Protein 8ADD (pdb70)

Nearest PDB structures (foldseek):
  8add-assembly1_A  TM=1.005E+00  e=2.645E-46  Danio rerio
  2j7q-assembly2_C  TM=8.359E-01  e=1.562E-13  Murid betaherpesvirus 1
  2j7q-assembly1_A  TM=8.278E-01  e=1.135E-13  Murid betaherpesvirus 1
  1sbr-assembly1_B  TM=2.196E-01  e=4.155E-01  Bacillus subtilis
  1s99-assembly1_A  TM=2.406E-01  e=7.881E-01  Bacillus subtilis

Secondary structure (DSSP, 8-state):
-B----SS-TT-TTS-TTTTT---TTT--HHHHHH-SS--HHHHHHHHHHHHHHHHHHHHHHHHTT---SSS--GGGS-SEEE-SS-EEEEEEPPPEEEESS---TT-SSEEHHHHGGGGGTT-SEEEEEETTEEEEEEE-TTS-EEEE--SSB-TTS-B--STT-B---EESSS---HHHHIIIIIIS---TT-EEEEEEEEEEE--

Foldseek 3Di:
DAKAFAQAFQQDPVQPPLQRPQFLLLQCVQVLCQVPVPDHNVLSVQSSVQSSVQLVVLQVVCVVVVNDDDRHDDPVSHDQKGDHDHWIWGKDWDDKAKAFQADDPPVRPHYHDLVVCVCQQPVAAWKWKDWPNAIKIWGQHPVRKIDIKHRHFADRLGADDPDRSGTIMDIGRDPVVSVSVCCRVCVRVVDDRGTMMMMIGMDIDIPD

Structure (mmCIF, N/CA/C/O backbone):
data_8ADD
#
_entry.id   8ADD
#
_cell.length_a   119.010
_cell.length_b   120.670
_cell.length_c   34.170
_cell.angle_alpha   90.000
_cell.angle_beta   90.000
_cell.angle_gamma   90.000
#
_symmetry.space_group_name_H-M   'C 2 2 21'
#
loop_
_entity.id
_entity.type
_entity.pdbx_description
1 polymer 'ATP-dependent DNA helicase'
2 water water
#
loop_
_atom_site.group_PDB
_atom_site.id
_atom_site.type_symbol
_atom_site.label_atom_id
_atom_site.label_alt_id
_atom_site.label_comp_id
_atom_site.label_asym_id
_atom_site.label_entity_id
_atom_site.label_seq_id
_atom_site.pdbx_PDB_ins_code
_atom_site.Cartn_x
_atom_site.Cartn_y
_atom_site.Cartn_z
_atom_site.occupancy
_atom_site.B_iso_or_equiv
_atom_site.auth_seq_id
_atom_site.auth_comp_id
_atom_site.auth_asym_id
_atom_site.auth_atom_id
_atom_site.pdbx_PDB_model_num
ATOM 1 N N . PRO A 1 2 ? 54.55946 21.88614 36.50468 1.000 51.98235 0 PRO A N 1
ATOM 2 C CA . PRO A 1 2 ? 53.21946 22.04091 37.07932 1.000 44.59446 0 PRO A CA 1
ATOM 3 C C . PRO A 1 2 ? 52.81592 20.94358 38.05018 1.000 38.09402 0 PRO A C 1
ATOM 4 O O . PRO A 1 2 ? 53.48227 19.91547 38.14831 1.000 37.31516 0 PRO A O 1
ATOM 15 N N . LEU A 1 3 ? 51.70623 21.17034 38.74639 1.000 36.16516 300 LEU A N 1
ATOM 16 C CA . LEU A 1 3 ? 51.09298 20.14508 39.57788 1.000 34.44910 300 LEU A CA 1
ATOM 17 C C . LEU A 1 3 ? 50.22852 19.25104 38.69968 1.000 25.10786 300 LEU A C 1
ATOM 18 O O . LEU A 1 3 ? 49.58597 19.72088 37.75560 1.000 24.77535 300 LEU A O 1
ATOM 34 N N . SER A 1 4 ? 50.20583 17.96225 39.01682 1.000 20.06093 301 SER A N 1
ATOM 35 C CA . SER A 1 4 ? 49.55999 16.97378 38.16984 1.000 20.46068 301 SER A CA 1
ATOM 36 C C . SER A 1 4 ? 48.55240 16.16346 38.96572 1.000 22.53030 301 SER A C 1
ATOM 37 O O . SER A 1 4 ? 48.80531 15.80045 40.11719 1.000 26.68087 301 SER A O 1
ATOM 45 N N . VAL A 1 5 ? 47.40321 15.90133 38.34838 1.000 18.37474 302 VAL A N 1
ATOM 46 C CA . VAL A 1 5 ? 46.46437 14.88624 38.80798 1.000 20.26030 302 VAL A CA 1
ATOM 47 C C . VAL A 1 5 ? 46.28295 13.90967 37.65522 1.000 21.52877 302 VAL A C 1
ATOM 48 O O . VAL A 1 5 ? 45.92120 14.31623 36.54315 1.000 21.61045 302 VAL A O 1
ATOM 61 N N . ALA A 1 6 ? 46.54450 12.63301 37.91042 1.000 21.67954 303 ALA A N 1
ATOM 62 C CA . ALA A 1 6 ? 46.49324 11.60485 36.88155 1.000 17.83435 303 ALA A CA 1
ATOM 63 C C . ALA A 1 6 ? 45.27949 10.71597 37.10427 1.000 21.86696 303 ALA A C 1
ATOM 64 O O . ALA A 1 6 ? 45.00597 10.30463 38.23668 1.000 20.49727 303 ALA A O 1
ATOM 71 N N . ALA A 1 7 ? 44.55022 10.43324 36.02549 1.000 18.50986 304 ALA A N 1
ATOM 72 C CA . ALA A 1 7 ? 43.54459 9.37913 36.02782 1.000 21.64781 304 ALA A CA 1
ATOM 73 C C . ALA A 1 7 ? 44.22425 8.03303 36.24403 1.000 22.43458 304 ALA A C 1
ATOM 74 O O . ALA A 1 7 ? 45.45566 7.96066 36.29930 1.000 21.65758 304 ALA A O 1
ATOM 81 N N . SER A 1 8 ? 43.44763 6.95991 36.36673 1.000 20.69244 305 SER A N 1
ATOM 82 C CA . SER A 1 8 ? 44.04631 5.63407 36.43278 1.000 22.87339 305 SER A CA 1
ATOM 83 C C . SER A 1 8 ? 44.29568 5.04047 35.05020 1.000 19.76389 305 SER A C 1
ATOM 84 O O . SER A 1 8 ? 44.93846 3.98987 34.94801 1.000 22.88831 305 SER A O 1
ATOM 92 N N . HIS A 1 9 ? 43.78327 5.67188 33.99688 1.000 19.03191 306 HIS A N 1
ATOM 93 C CA . HIS A 1 9 ? 43.84277 5.13115 32.64532 1.000 17.57516 306 HIS A CA 1
ATOM 94 C C . HIS A 1 9 ? 43.65774 6.28559 31.66989 1.000 19.23696 306 HIS A C 1
ATOM 95 O O . HIS A 1 9 ? 43.53171 7.44517 32.06943 1.000 19.82265 306 HIS A O 1
ATOM 109 N N . CYS A 1 10 ? 43.65649 5.96574 30.38083 1.000 15.91424 307 CYS A N 1
ATOM 110 C CA . CYS A 1 10 ? 43.46167 6.96226 29.33373 1.000 17.19064 307 CYS A CA 1
ATOM 111 C C . CYS A 1 10 ? 42.39377 6.45062 28.37191 1.000 20.85265 307 CYS A C 1
ATOM 112 O O . CYS A 1 10 ? 41.88235 5.33572 28.51599 1.000 17.96195 307 CYS A O 1
ATOM 120 N N . GLN A 1 11 ? 42.05053 7.27084 27.37691 1.000 15.66490 308 GLN A N 1
ATOM 121 C CA . GLN A 1 11 ? 40.89697 6.95688 26.54078 1.000 17.87297 308 GLN A CA 1
ATOM 122 C C . GLN A 1 11 ? 41.12728 5.77303 25.60766 1.000 16.10739 308 GLN A C 1
ATOM 123 O O . GLN A 1 11 ? 40.15961 5.24474 25.05568 1.000 17.38760 308 GLN A O 1
ATOM 137 N N . SER A 1 12 ? 42.36550 5.34926 25.40116 1.000 16.56395 309 SER A N 1
ATOM 138 C CA . SER A 1 12 ? 42.63383 4.16658 24.59435 1.000 24.28380 309 SER A CA 1
ATOM 139 C C . SER A 1 12 ? 42.59453 2.87484 25.41181 1.000 24.61945 309 SER A C 1
ATOM 140 O O . SER A 1 12 ? 42.92596 1.81322 24.88167 1.000 20.98528 309 SER A O 1
ATOM 148 N N . ASP A 1 13 ? 42.15280 2.93298 26.66786 1.000 18.94693 310 ASP A N 1
ATOM 149 C CA . ASP A 1 13 ? 42.07649 1.73695 27.49975 1.000 18.78357 310 ASP A CA 1
ATOM 150 C C . ASP A 1 13 ? 41.15625 0.69148 26.87821 1.000 16.40385 310 ASP A C 1
ATOM 151 O O . ASP A 1 13 ? 40.13480 1.01276 26.26479 1.000 18.10015 310 ASP A O 1
ATOM 160 N N . VAL A 1 14 ? 41.50194 -0.58298 27.08061 1.000 18.54613 311 VAL A N 1
ATOM 161 C CA . VAL A 1 14 ? 40.70663 -1.66326 26.50402 1.000 20.33857 311 VAL A CA 1
ATOM 162 C C . VAL A 1 14 ? 39.34092 -1.81273 27.15523 1.000 22.78474 311 VAL A C 1
ATOM 163 O O . VAL A 1 14 ? 38.49470 -2.55022 26.63476 1.000 22.33901 311 VAL A O 1
ATOM 176 N N . ARG A 1 15 ? 39.08991 -1.13702 28.27589 1.000 19.92766 312 ARG A N 1
ATOM 177 C CA . ARG A 1 15 ? 37.74087 -1.16753 28.82222 1.000 18.86988 312 ARG A CA 1
ATOM 178 C C . ARG A 1 15 ? 36.73785 -0.48600 27.89618 1.000 20.93157 312 ARG A C 1
ATOM 179 O O . ARG A 1 15 ? 35.53658 -0.74593 28.00978 1.000 24.39932 312 ARG A O 1
ATOM 200 N N . TYR A 1 16 ? 37.19663 0.36867 26.97988 1.000 21.66393 313 TYR A N 1
ATOM 201 C CA . TYR A 1 16 ? 36.31333 1.02222 26.01787 1.000 17.68638 313 TYR A CA 1
ATOM 202 C C . TYR A 1 16 ? 36.21748 0.15967 24.76490 1.000 19.86420 313 TYR A C 1
ATOM 203 O O . TYR A 1 16 ? 37.23169 -0.33486 24.26228 1.000 21.26256 313 TYR A O 1
ATOM 221 N N . ASP A 1 17 ? 34.98988 -0.05337 24.29503 1.000 21.48683 314 ASP A N 1
ATOM 222 C CA . ASP A 1 17 ? 34.76050 -0.85121 23.09862 1.000 23.06849 314 ASP A CA 1
ATOM 223 C C . ASP A 1 17 ? 35.51938 -0.26005 21.91480 1.000 27.19198 314 ASP A C 1
ATOM 224 O O . ASP A 1 17 ? 35.67605 0.95922 21.79552 1.000 20.41047 314 ASP A O 1
ATOM 233 N N . SER A 1 18 ? 36.00089 -1.14000 21.03047 1.000 23.19742 315 SER A N 1
ATOM 234 C CA . SER A 1 18 ? 36.73344 -0.67932 19.85244 1.000 20.22574 315 SER A CA 1
ATOM 235 C C . SER A 1 18 ? 35.92365 0.30465 19.01566 1.000 20.82072 315 SER A C 1
ATOM 236 O O . SER A 1 18 ? 36.50297 1.09233 18.25849 1.000 20.66457 315 SER A O 1
ATOM 244 N N . ASN A 1 19 ? 34.59983 0.27820 19.14528 1.000 19.43000 316 ASN A N 1
ATOM 245 C CA . ASN A 1 19 ? 33.74975 1.25590 18.47915 1.000 19.13886 316 ASN A CA 1
ATOM 246 C C . ASN A 1 19 ? 34.16243 2.69102 18.78941 1.000 23.14970 316 ASN A C 1
ATOM 247 O O . ASN A 1 19 ? 34.07884 3.56951 17.92161 1.000 22.87029 316 ASN A O 1
ATOM 258 N N . SER A 1 20 ? 34.59544 2.95389 20.02381 1.000 23.26797 317 SER A N 1
ATOM 259 C CA . SER A 1 20 ? 34.94207 4.30119 20.45007 1.000 18.58558 317 SER A CA 1
ATOM 260 C C . SER A 1 20 ? 36.36532 4.44018 20.97108 1.000 17.26848 317 SER A C 1
ATOM 261 O O . SER A 1 20 ? 36.83815 5.57159 21.11782 1.000 20.62085 317 SER A O 1
ATOM 269 N N . ARG A 1 21 ? 37.05993 3.33854 21.23726 1.000 19.07200 318 ARG A N 1
ATOM 270 C CA . ARG A 1 21 ? 38.38410 3.37870 21.84696 1.000 20.94583 318 ARG A CA 1
ATOM 271 C C . ARG A 1 21 ? 39.33264 4.30981 21.10315 1.000 20.19648 318 ARG A C 1
ATOM 272 O O . ARG A 1 21 ? 39.59694 4.12955 19.91091 1.000 19.76679 318 ARG A O 1
ATOM 293 N N . ASN A 1 22 ? 39.85221 5.29504 21.83449 1.000 20.29584 319 ASN A N 1
ATOM 294 C CA . ASN A 1 22 ? 40.82449 6.27731 21.36238 1.000 18.16280 319 ASN A CA 1
ATOM 295 C C . ASN A 1 22 ? 40.27275 7.23249 20.31435 1.000 20.70329 319 ASN A C 1
ATOM 296 O O . ASN A 1 22 ? 41.04670 7.84118 19.56528 1.000 22.38816 319 ASN A O 1
ATOM 307 N N . ARG A 1 23 ? 38.95958 7.39985 20.24298 1.000 19.74894 320 ARG A N 1
ATOM 308 C CA . ARG A 1 23 ? 38.37237 8.38404 19.35137 1.000 19.27531 320 ARG A CA 1
ATOM 309 C C . ARG A 1 23 ? 37.61174 9.45598 20.11195 1.000 21.58011 320 ARG A C 1
ATOM 310 O O . ARG A 1 23 ? 37.00914 10.33555 19.48249 1.000 19.14093 320 ARG A O 1
ATOM 331 N N . GLN A 1 24 ? 37.62383 9.41317 21.44122 1.000 16.43857 321 GLN A N 1
ATOM 332 C CA . GLN A 1 24 ? 36.68610 10.20191 22.21576 1.000 14.58989 321 GLN A CA 1
ATOM 333 C C . GLN A 1 24 ? 37.18588 11.56259 22.68517 1.000 22.53050 321 GLN A C 1
ATOM 334 O O . GLN A 1 24 ? 36.50664 12.21039 23.47958 1.000 19.87006 321 GLN A O 1
ATOM 361 N N . THR A 1 26 ? 37.57481 14.72760 21.85378 1.000 19.25425 323 THR A N 1
ATOM 362 C CA . THR A 1 26 ? 36.81444 15.97657 21.84183 1.000 18.29624 323 THR A CA 1
ATOM 363 C C . THR A 1 26 ? 35.65079 15.89119 22.84261 1.000 21.76738 323 THR A C 1
ATOM 364 O O . THR A 1 26 ? 35.31672 16.87909 23.49660 1.000 21.19522 323 THR A O 1
ATOM 375 N N . CYS A 1 27 ? 35.04460 14.70616 22.96987 1.000 19.96128 324 CYS A N 1
ATOM 376 C CA . CYS A 1 27 ? 33.99236 14.52889 23.96609 1.000 16.41897 324 CYS A CA 1
ATOM 377 C C .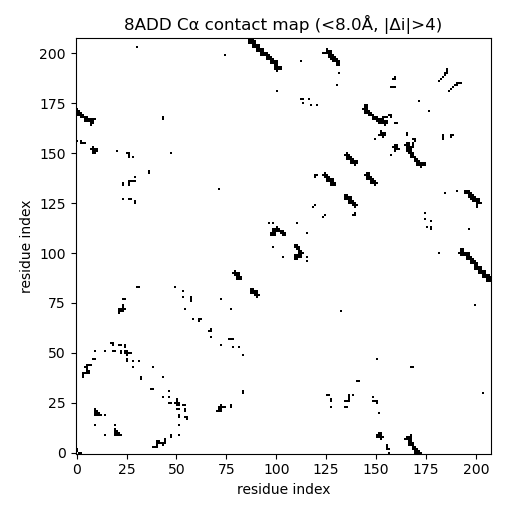 CYS A 1 27 ? 34.56011 14.52690 25.37995 1.000 17.65314 324 CYS A C 1
ATOM 378 O O . CYS A 1 27 ? 33.95141 15.08593 26.30073 1.000 18.98383 324 CYS A O 1
ATOM 386 N N . ASN A 1 28 ? 35.71451 13.88657 25.57638 1.000 18.49103 325 ASN A N 1
ATOM 387 C CA . ASN A 1 28 ? 36.33505 13.87843 26.89680 1.000 14.73839 325 ASN A CA 1
ATOM 388 C C . ASN A 1 28 ? 36.72534 15.28783 27.32678 1.000 20.70065 325 ASN A C 1
ATOM 389 O O . ASN A 1 28 ? 36.58840 15.64830 28.50183 1.000 19.65540 325 ASN A O 1
ATOM 400 N N . ALA A 1 29 ? 37.24264 16.09177 26.39575 1.000 18.07183 326 ALA A N 1
ATOM 401 C CA . ALA A 1 29 ? 37.61635 17.45800 26.74394 1.000 17.12613 326 ALA A CA 1
ATOM 402 C C . ALA A 1 29 ? 36.39286 18.27105 27.13890 1.000 23.70161 326 ALA A C 1
ATOM 403 O O . ALA A 1 29 ? 36.42972 19.03459 28.11099 1.000 18.29486 326 ALA A O 1
ATOM 410 N N . LEU A 1 30 ? 35.29798 18.11639 26.39651 1.000 20.29949 327 LEU A N 1
ATOM 411 C CA . LEU A 1 30 ? 34.07207 18.83047 26.72900 1.000 19.98197 327 LEU A CA 1
ATOM 412 C C . LEU A 1 30 ? 33.53775 18.39638 28.08689 1.000 23.06399 327 LEU A C 1
ATOM 413 O O . LEU A 1 30 ? 33.13318 19.23178 28.90554 1.000 18.81939 327 LEU A O 1
ATOM 446 N N . PHE A 1 32 ? 35.21220 17.13250 30.52221 1.000 20.23480 329 PHE A N 1
ATOM 447 C CA . PHE A 1 32 ? 36.11327 17.63775 31.55105 1.000 16.44293 329 PHE A CA 1
ATOM 448 C C . PHE A 1 32 ? 35.75335 19.06554 31.94532 1.000 19.20258 329 PHE A C 1
ATOM 449 O O . PHE A 1 32 ? 35.72974 19.41327 33.13392 1.000 16.95094 329 PHE A O 1
ATOM 466 N N . LEU A 1 33 ? 35.52052 19.92478 30.95166 1.000 16.13318 330 LEU A N 1
ATOM 467 C CA . LEU A 1 33 ? 35.26383 21.32807 31.25219 1.000 16.93195 330 LEU A CA 1
ATOM 468 C C . LEU A 1 33 ? 33.98141 21.49734 32.05876 1.000 18.36640 330 LEU A C 1
ATOM 469 O O . LEU A 1 33 ? 33.89697 22.38509 32.91394 1.000 18.23937 330 LEU A O 1
ATOM 485 N N . ALA A 1 34 ? 32.98255 20.64697 31.82302 1.000 18.36789 331 ALA A N 1
ATOM 486 C CA . ALA A 1 34 ? 31.75044 20.73791 32.59895 1.000 17.70235 331 ALA A CA 1
ATOM 487 C C . ALA A 1 34 ? 31.96108 20.26055 34.03284 1.000 19.15699 331 ALA A C 1
ATOM 488 O O . ALA A 1 34 ? 31.48076 20.89452 34.98190 1.000 21.49125 331 ALA A O 1
ATOM 495 N N . VAL A 1 35 ? 32.67283 19.14452 34.20955 1.000 18.70239 332 VAL A N 1
ATOM 496 C CA . VAL A 1 35 ? 32.90787 18.60310 35.54629 1.000 18.50774 332 VAL A CA 1
ATOM 497 C C . VAL A 1 35 ? 33.82159 19.52646 36.34526 1.000 19.57584 332 VAL A C 1
ATOM 498 O O . VAL A 1 35 ? 33.59778 19.76875 37.53870 1.000 22.69033 332 VAL A O 1
ATOM 511 N N . HIS A 1 36 ? 34.86083 20.05927 35.69628 1.000 17.87876 333 HIS A N 1
ATOM 512 C CA . HIS A 1 36 ? 35.78571 20.97989 36.34658 1.000 18.93353 333 HIS A CA 1
ATOM 513 C C . HIS A 1 36 ? 35.09906 22.28647 36.72100 1.000 24.23521 333 HIS A C 1
ATOM 514 O O . HIS A 1 36 ? 35.46711 22.92133 37.71855 1.000 23.57024 333 HIS A O 1
ATOM 528 N N . ASN A 1 37 ? 34.10146 22.70056 35.93918 1.000 22.21766 334 ASN A N 1
ATOM 529 C CA . ASN A 1 37 ? 33.35233 23.90142 36.28104 1.000 21.23183 334 ASN A CA 1
ATOM 530 C C . ASN A 1 37 ? 32.52184 23.69636 37.53881 1.000 19.12726 334 ASN A C 1
ATOM 531 O O . ASN A 1 37 ? 32.34251 24.63833 38.31668 1.000 27.75042 334 ASN A O 1
ATOM 542 N N . GLU A 1 38 ? 32.02628 22.47569 37.76293 1.000 21.77198 335 GLU A N 1
ATOM 543 C CA . GLU A 1 38 ? 31.29400 22.18042 38.98999 1.000 27.16138 335 GLU A CA 1
ATOM 544 C C . GLU A 1 38 ? 32.21632 22.20232 40.20388 1.000 27.18424 335 GLU A C 1
ATOM 545 O O . GLU A 1 38 ? 31.81433 22.63775 41.29022 1.000 29.28340 335 GLU A O 1
ATOM 557 N N . SER A 1 39 ? 33.45113 21.73040 40.03684 1.000 26.24326 336 SER A N 1
ATOM 558 C CA . SER A 1 39 ? 34.40210 21.58503 41.13800 1.000 26.34964 336 SER A CA 1
ATOM 559 C C . SER A 1 39 ? 35.80410 21.62113 40.55294 1.000 22.38303 336 SER A C 1
ATOM 560 O O . SER A 1 39 ? 36.15922 20.73519 39.76975 1.000 26.78012 336 SER A O 1
ATOM 568 N N . ASN A 1 40 ? 36.60459 22.62383 40.93059 1.000 24.29157 337 ASN A N 1
ATOM 569 C CA . ASN A 1 40 ? 37.94752 22.73514 40.36302 1.000 29.71773 337 ASN A CA 1
ATOM 570 C C . ASN A 1 40 ? 38.86500 21.62295 40.86578 1.000 35.39933 337 ASN A C 1
ATOM 571 O O . ASN A 1 40 ? 39.72842 21.13378 40.12372 1.000 36.94739 337 ASN A O 1
ATOM 582 N N . GLN A 1 41 ? 38.71948 21.24820 42.14065 1.000 25.18369 338 GLN A N 1
ATOM 583 C CA . GLN A 1 41 ? 39.64364 20.34523 42.82920 1.000 41.82430 338 GLN A CA 1
ATOM 584 C C . GLN A 1 41 ? 39.29207 18.89120 42.51598 1.000 30.86268 338 GLN A C 1
ATOM 585 O O . GLN A 1 41 ? 38.86581 18.11134 43.36963 1.000 36.68100 338 GLN A O 1
ATOM 599 N N . LEU A 1 42 ? 39.48786 18.52622 41.25634 1.000 31.24202 339 LEU A N 1
ATOM 600 C CA . LEU A 1 42 ? 39.17626 17.16914 40.83134 1.000 23.35456 339 LEU A CA 1
ATOM 601 C C . LEU A 1 42 ? 40.20323 16.19062 41.38977 1.000 32.04101 339 LEU A C 1
ATOM 602 O O . LEU A 1 42 ? 41.39008 16.50815 41.50958 1.000 27.68952 339 LEU A O 1
ATOM 618 N N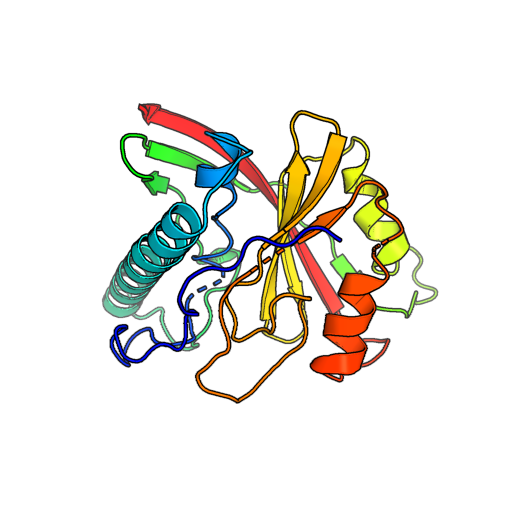 . GLN A 1 43 ? 39.73192 15.00485 41.76363 1.000 26.11923 340 GLN A N 1
ATOM 619 C CA . GLN A 1 43 ? 40.59166 13.91122 42.18760 1.000 21.47816 340 GLN A CA 1
ATOM 620 C C . GLN A 1 43 ? 40.78679 12.94094 41.02898 1.000 22.39704 340 GLN A C 1
ATOM 621 O O . GLN A 1 43 ? 40.08668 12.99513 40.01541 1.000 23.29467 340 GLN A O 1
ATOM 635 N N . SER A 1 44 ? 41.74778 12.03062 41.19489 1.000 17.48251 341 SER A N 1
ATOM 636 C CA . SER A 1 44 ? 42.01302 11.05749 40.14180 1.000 20.38880 341 SER A CA 1
ATOM 637 C C . SER A 1 44 ? 40.73267 10.34475 39.71830 1.000 17.98704 341 SER A C 1
ATOM 638 O O . SER A 1 44 ? 40.48795 10.14813 38.52290 1.000 22.48042 341 SER A O 1
ATOM 646 N N . ALA A 1 45 ? 39.88840 9.97444 40.68394 1.000 18.74720 342 ALA A N 1
ATOM 647 C CA . ALA A 1 45 ? 38.67311 9.23902 40.35184 1.000 20.45219 342 ALA A CA 1
ATOM 648 C C . ALA A 1 45 ? 37.68285 10.10181 39.57804 1.000 19.58269 342 ALA A C 1
ATOM 649 O O . ALA A 1 45 ? 36.87430 9.57075 38.80844 1.000 19.66308 342 ALA A O 1
ATOM 656 N N . ASP A 1 46 ? 37.72036 11.42367 39.77133 1.000 18.04173 343 ASP A N 1
ATOM 657 C CA . ASP A 1 46 ? 36.88358 12.30640 38.96596 1.000 21.84224 343 ASP A CA 1
ATOM 658 C C . ASP A 1 46 ? 37.30817 12.28008 37.50177 1.000 18.09000 343 ASP A C 1
ATOM 659 O O . ASP A 1 46 ? 36.45928 12.32093 36.60294 1.000 16.65215 343 ASP A O 1
ATOM 668 N N . LEU A 1 47 ? 38.61763 12.23651 37.23906 1.000 18.08925 344 LEU A N 1
ATOM 669 C CA . LEU A 1 47 ? 39.07837 12.15942 35.85721 1.000 20.65983 344 LEU A CA 1
ATOM 670 C C . LEU A 1 47 ? 38.72281 10.81842 35.23211 1.000 21.38618 344 LEU A C 1
ATOM 671 O O . LEU A 1 47 ? 38.41868 10.74715 34.03589 1.000 18.14633 344 LEU A O 1
ATOM 687 N N . ASP A 1 48 ? 38.77257 9.74112 36.01777 1.000 18.61400 345 ASP A N 1
ATOM 688 C CA . ASP A 1 48 ? 38.27705 8.45879 35.53022 1.000 20.82620 345 ASP A CA 1
ATOM 689 C C . ASP A 1 48 ? 36.81988 8.57288 35.11338 1.000 21.97898 345 ASP A C 1
ATOM 690 O O . ASP A 1 48 ? 36.40545 8.01765 34.08658 1.000 20.35031 345 ASP A O 1
ATOM 699 N N . CYS A 1 49 ? 36.02461 9.28332 35.91408 1.000 17.22103 346 CYS A N 1
ATOM 700 C CA . CYS A 1 49 ? 34.60977 9.43661 35.60799 1.000 17.55569 346 CYS A CA 1
ATOM 701 C C . CYS A 1 49 ? 34.41850 10.25227 34.33610 1.000 22.11403 346 CYS A C 1
ATOM 702 O O . CYS A 1 49 ? 33.51412 9.96971 33.53938 1.000 22.44545 346 CYS A O 1
ATOM 710 N N . VAL A 1 50 ? 35.27993 11.25070 34.12078 1.000 19.07433 347 VAL A N 1
ATOM 711 C CA . VAL A 1 50 ? 35.22970 12.04624 32.89714 1.000 17.22233 347 VAL A CA 1
ATOM 712 C C . VAL A 1 50 ? 35.41987 11.15730 31.67465 1.000 20.00259 347 VAL A C 1
ATOM 713 O O . VAL A 1 50 ? 34.70276 11.28284 30.67358 1.000 17.80210 347 VAL A O 1
ATOM 726 N N . LEU A 1 51 ? 36.41160 10.26209 31.73195 1.000 16.13661 348 LEU A N 1
ATOM 727 C CA . LEU A 1 51 ? 36.70202 9.38783 30.60160 1.000 17.72073 348 LEU A CA 1
ATOM 728 C C . LEU A 1 51 ? 35.54156 8.44266 30.33020 1.000 15.76140 348 LEU A C 1
ATOM 729 O O . LEU A 1 51 ? 35.24547 8.12587 29.17247 1.000 18.27195 348 LEU A O 1
ATOM 745 N N . GLN A 1 52 ? 34.88867 7.96302 31.39074 1.000 18.40619 349 GLN A N 1
ATOM 746 C CA . GLN A 1 52 ? 33.76838 7.04686 31.22592 1.000 20.95185 349 GLN A CA 1
ATOM 747 C C . GLN A 1 52 ? 32.57681 7.75265 30.59205 1.000 19.92729 349 GLN A C 1
ATOM 748 O O . GLN A 1 52 ? 31.96268 7.23510 29.65182 1.000 18.04573 349 GLN A O 1
ATOM 762 N N . LYS A 1 53 ? 32.22531 8.93326 31.10704 1.000 19.69004 350 LYS A N 1
ATOM 763 C CA . LYS A 1 53 ? 31.08491 9.66433 30.56848 1.000 23.42933 350 LYS A CA 1
ATOM 764 C C . LYS A 1 53 ? 31.37984 10.21014 29.17803 1.000 17.74850 350 LYS A C 1
ATOM 765 O O . LYS A 1 53 ? 30.48407 10.26997 28.32894 1.000 21.65558 350 LYS A O 1
ATOM 784 N N . GLY A 1 54 ? 32.62101 10.62936 28.92886 1.000 20.81468 351 GLY A N 1
ATOM 785 C CA . GLY A 1 54 ? 32.96419 11.12358 27.60726 1.000 20.02364 351 GLY A CA 1
ATOM 786 C C . GLY A 1 54 ? 32.89843 10.03906 26.55118 1.000 21.16909 351 GLY A C 1
ATOM 787 O O . GLY A 1 54 ? 32.46748 10.28329 25.41778 1.000 17.27211 351 GLY A O 1
ATOM 791 N N . ASP A 1 55 ? 33.33746 8.82987 26.90099 1.000 17.58957 352 ASP A N 1
ATOM 792 C CA . ASP A 1 55 ? 33.21787 7.71291 25.97486 1.000 15.68261 352 ASP A CA 1
ATOM 793 C C . ASP A 1 55 ? 31.75667 7.41063 25.66592 1.000 19.89367 352 ASP A C 1
ATOM 794 O O . ASP A 1 55 ? 31.40488 7.09830 24.52258 1.000 19.42760 352 ASP A O 1
ATOM 803 N N . ALA A 1 56 ? 30.89061 7.50041 26.67648 1.000 22.15359 353 ALA A N 1
ATOM 804 C CA . ALA A 1 56 ? 29.46647 7.26981 26.46038 1.000 22.36599 353 ALA A CA 1
ATOM 805 C C . ALA A 1 56 ? 28.86923 8.32911 25.54438 1.000 23.94814 353 ALA A C 1
ATOM 806 O O . ALA A 1 56 ? 28.02302 8.02257 24.69791 1.000 22.52014 353 ALA A O 1
ATOM 813 N N . VAL A 1 57 ? 29.28228 9.58580 25.71552 1.000 19.98837 354 VAL A N 1
ATOM 814 C CA . VAL A 1 57 ? 28.81128 10.65714 24.84181 1.000 20.69444 354 VAL A CA 1
ATOM 815 C C . VAL A 1 57 ? 29.24884 10.39701 23.41036 1.000 22.01056 354 VAL A C 1
ATOM 816 O O . VAL A 1 57 ? 28.45767 10.51789 22.46672 1.000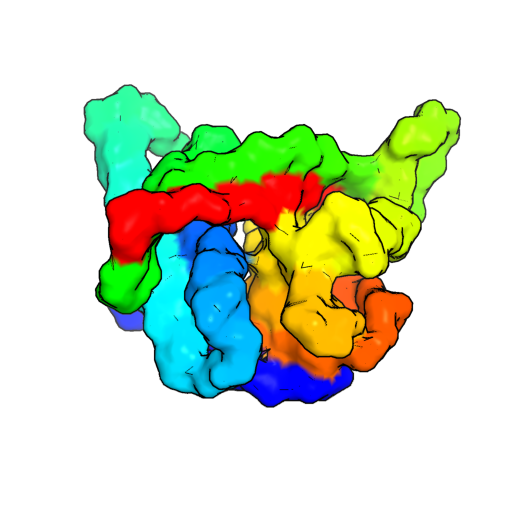 22.28243 354 VAL A O 1
ATOM 829 N N . TYR A 1 58 ? 30.52225 10.03967 23.22737 1.000 19.77178 355 TYR A N 1
ATOM 830 C CA . TYR A 1 58 ? 31.01866 9.75981 21.88510 1.000 17.82477 355 TYR A CA 1
ATOM 831 C C . TYR A 1 58 ? 30.18082 8.67138 21.21815 1.000 22.28367 355 TYR A C 1
ATOM 832 O O . TYR A 1 58 ? 29.75949 8.81265 20.06427 1.000 19.68814 355 TYR A O 1
ATOM 850 N N . SER A 1 59 ? 29.92090 7.57705 21.94051 1.000 21.63385 356 SER A N 1
ATOM 851 C CA . SER A 1 59 ? 29.17474 6.45958 21.36929 1.000 21.17464 356 SER A CA 1
ATOM 852 C C . SER A 1 59 ? 27.76826 6.88237 20.96932 1.000 21.09019 356 SER A C 1
ATOM 853 O O . SER A 1 59 ? 27.24924 6.44606 19.93404 1.000 23.16151 356 SER A O 1
ATOM 861 N N . SER A 1 60 ? 27.13875 7.72913 21.78529 1.000 20.56823 357 SER A N 1
ATOM 862 C CA . SER A 1 60 ? 25.79987 8.22187 21.48898 1.000 24.83612 357 SER A CA 1
ATOM 863 C C . SER A 1 60 ? 25.79116 9.11557 20.25827 1.000 22.72512 357 SER A C 1
ATOM 864 O O . SER A 1 60 ? 24.91010 8.99644 19.39824 1.000 25.21344 357 SER A O 1
ATOM 872 N N . VAL A 1 61 ? 26.74377 10.04357 20.17269 1.000 22.47177 358 VAL A N 1
ATOM 873 C CA . VAL A 1 61 ? 26.82268 10.90403 18.99738 1.000 19.97808 358 VAL A CA 1
ATOM 874 C C . VAL A 1 61 ? 27.11722 10.07279 17.75715 1.000 22.82766 358 VAL A C 1
ATOM 875 O O . VAL A 1 61 ? 26.47977 10.24226 16.71104 1.000 25.80429 358 VAL A O 1
ATOM 888 N N . LYS A 1 62 ? 28.09031 9.16151 17.85133 1.000 20.80773 359 LYS A N 1
ATOM 889 C CA . LYS A 1 62 ? 28.40975 8.32894 16.69631 1.000 18.05171 359 LYS A CA 1
ATOM 890 C C . LYS A 1 62 ? 27.18304 7.56028 16.21647 1.000 26.91820 359 LYS A C 1
ATOM 891 O O . LYS A 1 62 ? 26.93406 7.46422 15.00901 1.000 26.61806 359 LYS A O 1
ATOM 910 N N . ARG A 1 63 ? 26.41304 6.99175 17.14860 1.000 23.19666 360 ARG A N 1
ATOM 911 C CA . ARG A 1 63 ? 25.20099 6.26803 16.77663 1.000 29.94072 360 ARG A CA 1
ATOM 912 C C . ARG A 1 63 ? 24.20859 7.19029 16.08187 1.000 30.36217 360 ARG A C 1
ATOM 913 O O . ARG A 1 63 ? 23.59897 6.81331 15.07447 1.000 33.69469 360 ARG A O 1
ATOM 934 N N . SER A 1 64 ? 24.01571 8.39327 16.62257 1.000 30.77548 361 SER A N 1
ATOM 935 C CA . SER A 1 64 ? 23.09016 9.34341 16.01851 1.000 31.38803 361 SER A CA 1
ATOM 936 C C . SER A 1 64 ? 23.47721 9.64330 14.57556 1.000 41.34287 361 SER A C 1
ATOM 937 O O . SER A 1 64 ? 22.63571 9.58434 13.67079 1.000 37.61455 361 SER A O 1
ATOM 945 N N . LEU A 1 65 ? 24.75490 9.95622 14.33581 1.000 33.05045 362 LEU A N 1
ATOM 946 C CA . LEU A 1 65 ? 25.17567 10.30372 12.98227 1.000 32.97032 362 LEU A CA 1
ATOM 947 C C . LEU A 1 65 ? 25.15444 9.09996 12.05150 1.000 41.08602 362 LEU A C 1
ATOM 948 O O . LEU A 1 65 ? 24.94117 9.25405 10.84364 1.000 46.92978 362 LEU A O 1
ATOM 964 N N . GLN A 1 66 ? 25.38573 7.90023 12.58318 1.000 33.60646 363 GLN A N 1
ATOM 965 C CA . GLN A 1 66 ? 25.33441 6.71298 11.74027 1.000 42.49270 363 GLN A CA 1
ATOM 966 C C . GLN A 1 66 ? 23.90494 6.40071 11.31989 1.000 52.16818 363 GLN A C 1
ATOM 967 O O . GLN A 1 66 ? 23.66853 5.96079 10.18831 1.000 45.93344 363 GLN A O 1
ATOM 981 N N . ASN A 1 67 ? 22.93898 6.60815 12.22254 1.000 44.94216 364 ASN A N 1
ATOM 982 C CA . ASN A 1 67 ? 21.53839 6.42888 11.85500 1.000 59.77554 364 ASN A CA 1
ATOM 983 C C . ASN A 1 67 ? 21.10894 7.45113 10.80903 1.000 54.54779 364 ASN A C 1
ATOM 984 O O . ASN A 1 67 ? 20.19742 7.18219 10.01580 1.000 64.90294 364 ASN A O 1
ATOM 995 N N . LYS A 1 68 ? 21.74793 8.62266 10.79667 1.000 56.12384 365 LYS A N 1
ATOM 996 C CA . LYS A 1 68 ? 21.49295 9.65741 9.80296 1.000 55.44059 365 LYS A CA 1
ATOM 997 C C . LYS A 1 68 ? 22.42824 9.55909 8.60334 1.000 64.96689 365 LYS A C 1
ATOM 998 O O . LYS A 1 68 ? 22.35569 10.40682 7.70726 1.000 70.46146 365 LYS A O 1
ATOM 1017 N N . GLY A 1 69 ? 23.31135 8.56412 8.57387 1.000 67.67394 366 GLY A N 1
ATOM 1018 C CA . GLY A 1 69 ? 24.24984 8.42620 7.47801 1.000 50.27340 366 GLY A CA 1
ATOM 1019 C C . GLY A 1 69 ? 25.26773 9.53783 7.37068 1.000 64.08662 366 GLY A C 1
ATOM 1020 O O . GLY A 1 69 ? 25.73402 9.83242 6.26299 1.000 61.70363 366 GLY A O 1
ATOM 1024 N N . GLN A 1 70 ? 25.64117 10.15809 8.49458 1.000 62.32497 367 GLN A N 1
ATOM 1025 C CA . GLN A 1 70 ? 26.56789 11.28436 8.49208 1.000 57.64030 367 GLN A CA 1
ATOM 1026 C C . GLN A 1 70 ? 27.86857 10.97248 9.22359 1.000 56.73787 367 GLN A C 1
ATOM 1027 O O . GLN A 1 70 ? 28.53924 11.88202 9.71642 1.000 55.65740 367 GLN A O 1
ATOM 1041 N N . PHE A 1 71 ? 28.24482 9.70263 9.30244 1.000 51.99453 368 PHE A N 1
ATOM 1042 C CA . PHE A 1 71 ? 29.47214 9.30084 9.97350 1.000 58.10135 368 PHE A CA 1
ATOM 1043 C C . PHE A 1 71 ? 30.46301 8.75723 8.95621 1.000 44.54643 368 PHE A C 1
ATOM 1044 O O . PHE A 1 71 ? 30.21465 7.71513 8.33662 1.000 55.33363 368 PHE A O 1
ATOM 1061 N N . VAL A 1 72 ? 31.58712 9.45379 8.80066 1.000 57.15283 369 VAL A N 1
ATOM 1062 C CA . VAL A 1 72 ? 32.65116 9.00463 7.91367 1.000 59.39506 369 VAL A CA 1
ATOM 1063 C C . VAL A 1 72 ? 33.97076 8.94399 8.66736 1.000 64.55148 369 VAL A C 1
ATOM 1064 O O . VAL A 1 72 ? 34.71826 7.96831 8.54990 1.000 69.90774 369 VAL A O 1
ATOM 1077 N N . HIS A 1 73 ? 34.27574 9.97552 9.43954 1.000 46.85562 370 HIS A N 1
ATOM 1078 C CA . HIS A 1 73 ? 35.56591 10.05656 10.10612 1.000 39.02144 370 HIS A CA 1
ATOM 1079 C C . HIS A 1 73 ? 35.42941 9.67680 11.57639 1.000 46.07599 370 HIS A C 1
ATOM 1080 O O . HIS A 1 73 ? 34.33334 9.45010 12.09415 1.000 63.02527 370 HIS A O 1
ATOM 1094 N N . ASP A 1 74 ? 36.57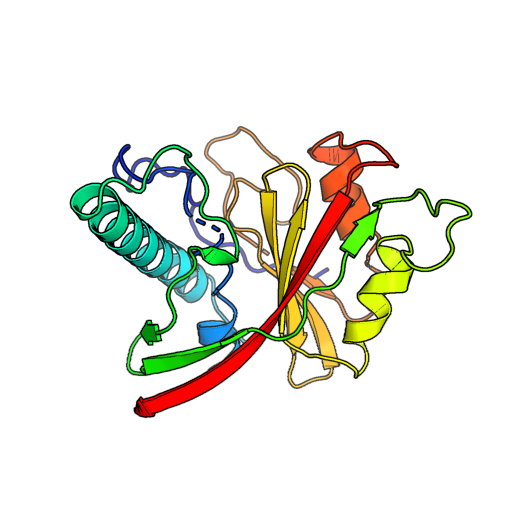740 9.60602 12.24551 1.000 40.03485 371 ASP A N 1
ATOM 1095 C CA . ASP A 1 74 ? 36.68349 8.95355 13.54493 1.000 53.46879 371 ASP A CA 1
ATOM 1096 C C . ASP A 1 74 ? 36.59361 9.92739 14.71481 1.000 37.03546 371 ASP A C 1
ATOM 1097 O O . ASP A 1 74 ? 35.84603 9.67524 15.66145 1.000 35.23376 371 ASP A O 1
ATOM 1106 N N . PHE A 1 75 ? 37.32124 11.03855 14.68397 1.000 45.32580 372 PHE A N 1
ATOM 1107 C CA . PHE A 1 75 ? 37.27405 11.99165 15.78946 1.000 46.46702 372 PHE A CA 1
ATOM 1108 C C . PHE A 1 75 ? 36.24791 13.07853 15.47097 1.000 35.54607 372 PHE A C 1
ATOM 1109 O O . PHE A 1 75 ? 36.23389 13.63347 14.36639 1.000 42.36101 372 PHE A O 1
ATOM 1126 N N . LEU A 1 76 ? 35.35432 13.33234 16.42865 1.000 32.09152 373 LEU A N 1
ATOM 1127 C CA . LEU A 1 76 ? 34.28493 14.29913 16.22268 1.000 33.28666 373 LEU A CA 1
ATOM 1128 C C . LEU A 1 76 ? 34.86275 15.70561 16.17603 1.000 27.13146 373 LEU A C 1
ATOM 1129 O O . LEU A 1 76 ? 35.63879 16.09564 17.05250 1.000 28.90445 373 LEU A O 1
ATOM 1145 N N . ASN A 1 77 ? 34.48379 16.47285 15.15812 1.000 26.87133 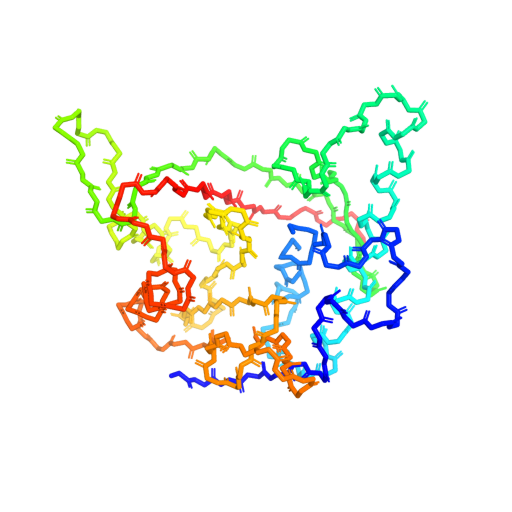374 ASN A N 1
ATOM 1146 C CA . ASN A 1 77 ? 34.93592 17.85173 15.04871 1.000 23.20190 374 ASN A CA 1
ATOM 1147 C C . ASN A 1 77 ? 34.00092 18.74739 15.86255 1.000 28.63743 374 ASN A C 1
ATOM 1148 O O . ASN A 1 77 ? 33.03053 18.28688 16.47027 1.000 21.42288 374 ASN A O 1
ATOM 1159 N N . PHE A 1 78 ? 34.31449 20.04231 15.91484 1.000 21.18273 375 PHE A N 1
ATOM 1160 C CA . PHE A 1 78 ? 33.54386 20.93386 16.77567 1.000 23.90576 375 PHE A CA 1
ATOM 1161 C C . PHE A 1 78 ? 32.08776 21.02343 16.32008 1.000 22.70923 375 PHE A C 1
ATOM 1162 O O . PHE A 1 78 ? 31.18517 21.18944 17.15132 1.000 27.34069 375 PHE A O 1
ATOM 1179 N N . ASP A 1 79 ? 31.83546 20.86837 15.01485 1.000 25.09738 376 ASP A N 1
ATOM 1180 C CA . ASP A 1 79 ? 30.47292 20.91599 14.49491 1.000 26.90400 376 ASP A CA 1
ATOM 1181 C C . ASP A 1 79 ? 29.63334 19.71123 14.91256 1.000 39.65391 376 ASP A C 1
ATOM 1182 O O . ASP A 1 79 ? 28.39931 19.80585 14.91950 1.000 30.39321 376 ASP A O 1
ATOM 1191 N N . GLU A 1 80 ? 30.26509 18.58088 15.23144 1.000 24.62121 377 GLU A N 1
ATOM 1192 C CA . GLU A 1 80 ? 29.55532 17.35712 15.58273 1.000 24.04792 377 GLU A CA 1
ATOM 1193 C C . GLU A 1 80 ? 29.42479 17.16030 17.08781 1.000 24.56629 377 GLU A C 1
ATOM 1194 O O . GLU A 1 80 ? 28.83934 16.16217 17.52063 1.000 25.60692 377 GLU A O 1
ATOM 1206 N N . LEU A 1 81 ? 29.94938 18.07881 17.89324 1.000 21.40721 378 LEU A N 1
ATOM 1207 C CA . LEU A 1 81 ? 29.82475 17.93795 19.33114 1.000 25.54222 378 LEU A CA 1
ATOM 1208 C C . LEU A 1 81 ? 28.35159 18.00535 19.72838 1.000 21.16886 378 LEU A C 1
ATOM 1209 O O . LEU A 1 81 ? 27.55666 18.70532 19.09159 1.000 23.13940 378 LEU A O 1
ATOM 1225 N N . PRO A 1 82 ? 27.96141 17.29448 20.78045 1.000 19.63785 379 PRO A N 1
ATOM 1226 C CA . PRO A 1 82 ? 26.58207 17.39813 21.26357 1.000 28.29088 379 PRO A CA 1
ATOM 1227 C C . PRO A 1 82 ? 26.30449 18.79668 21.79004 1.000 28.41789 379 PRO A C 1
ATOM 1228 O O . PRO A 1 82 ? 27.20507 19.52753 22.20806 1.000 22.29209 379 PRO A O 1
ATOM 1239 N N . SER A 1 83 ? 25.02552 19.15491 21.77752 1.000 24.40389 380 SER A N 1
ATOM 1240 C CA . SER A 1 83 ? 24.56548 20.44488 22.27142 1.000 32.99170 380 SER A CA 1
ATOM 1241 C C . SER A 1 83 ? 24.14340 20.39825 23.73169 1.000 27.69519 380 SER A C 1
ATOM 1242 O O . SER A 1 83 ? 23.95607 21.45622 24.34315 1.000 28.33356 380 SER A O 1
ATOM 1250 N N . THR A 1 84 ? 23.99230 19.19940 24.29145 1.000 24.63751 381 THR A N 1
ATOM 1251 C CA . THR A 1 84 ? 23.60918 18.98361 25.67766 1.000 22.09273 381 THR A CA 1
ATOM 1252 C C . THR A 1 84 ? 24.54779 17.94032 26.26533 1.000 26.85418 381 THR A C 1
ATOM 1253 O O . THR A 1 84 ? 24.98271 17.01907 25.56640 1.000 27.83825 381 THR A O 1
ATOM 1264 N N . ILE A 1 85 ? 24.83887 18.06669 27.55584 1.000 21.11967 382 ILE A N 1
ATOM 1265 C CA . ILE A 1 85 ? 25.77047 17.15769 28.21462 1.000 21.93604 382 ILE A CA 1
ATOM 1266 C C . ILE A 1 85 ? 25.32046 16.97018 29.65389 1.000 27.17983 382 ILE A C 1
ATOM 1267 O O . ILE A 1 85 ? 24.81660 17.89930 30.28860 1.000 26.51145 382 ILE A O 1
ATOM 1283 N N . GLU A 1 86 ? 25.48648 15.75233 30.15606 1.000 23.80759 383 GLU A N 1
ATOM 1284 C CA . GLU A 1 86 ? 25.08609 15.38240 31.50570 1.000 24.44099 383 GLU A CA 1
ATOM 1285 C C . GLU A 1 86 ? 26.33149 14.99190 32.28814 1.000 26.58972 383 GLU A C 1
ATOM 1286 O O . GLU A 1 86 ? 27.14043 14.18958 31.81153 1.000 24.86458 383 GLU A O 1
ATOM 1298 N N . THR A 1 87 ? 26.50547 15.58395 33.46888 1.000 23.26576 384 THR A N 1
ATOM 1299 C CA . THR A 1 87 ? 27.57715 15.15740 34.36364 1.000 26.90923 384 THR A CA 1
ATOM 1300 C C . THR A 1 87 ? 26.99199 14.11641 35.31418 1.000 33.39455 384 THR A C 1
ATOM 1301 O O . THR A 1 87 ? 26.09856 13.35488 34.92496 1.000 39.02718 384 THR A O 1
ATOM 1312 N N . ASN A 1 88 ? 27.46254 14.07820 36.56088 1.000 39.75937 385 ASN A N 1
ATOM 1313 C CA . ASN A 1 88 ? 26.94600 13.09541 37.50872 1.000 41.85727 385 ASN A CA 1
ATOM 1314 C C . ASN A 1 88 ? 25.46326 13.32504 37.78279 1.000 47.64912 385 ASN A C 1
ATOM 1315 O O . ASN A 1 88 ? 24.62006 12.46199 37.50385 1.000 65.25113 385 ASN A O 1
ATOM 1326 N N . SER A 1 89 ? 25.12956 14.49102 38.34468 1.000 34.90966 386 SER A N 1
ATOM 1327 C CA . SER A 1 89 ? 23.75509 14.81685 38.68265 1.000 58.28109 386 SER A CA 1
ATOM 1328 C C . SER A 1 89 ? 23.18772 15.99171 37.89945 1.000 48.73239 386 SER A C 1
ATOM 1329 O O . SER A 1 89 ? 22.00004 16.29624 38.05437 1.000 40.86544 386 SER A O 1
ATOM 1337 N N . ARG A 1 90 ? 23.98565 16.67222 37.08861 1.000 35.91492 387 ARG A N 1
ATOM 1338 C CA . ARG A 1 90 ? 23.53837 17.89676 36.44984 1.000 22.95811 387 ARG A CA 1
ATOM 1339 C C . ARG A 1 90 ? 23.54853 17.74691 34.93526 1.000 24.12896 387 ARG A C 1
ATOM 1340 O O . ARG A 1 90 ? 24.20094 16.86205 34.37478 1.000 27.74907 387 ARG A O 1
ATOM 1361 N N . CYS A 1 91 ? 22.78808 18.61970 34.28070 1.000 26.43161 388 CYS A N 1
ATOM 1362 C CA . CYS A 1 91 ? 22.65891 18.62736 32.83321 1.000 22.14471 388 CYS A CA 1
ATOM 1363 C C . CYS A 1 91 ? 22.83177 20.05528 32.33901 1.000 24.29486 388 CYS A C 1
ATOM 1364 O O . CYS A 1 91 ? 22.40102 21.00561 33.00026 1.000 22.01486 388 CYS A O 1
ATOM 1372 N N . TYR A 1 92 ? 23.47938 20.20018 31.18253 1.000 19.14658 389 TYR A N 1
ATOM 1373 C CA . TYR A 1 92 ? 23.84361 21.50555 30.65655 1.000 22.13006 389 TYR A CA 1
ATOM 1374 C C . TYR A 1 92 ? 23.58841 21.57629 29.16222 1.000 24.42401 389 TYR A C 1
ATOM 1375 O O . TYR A 1 92 ? 23.82127 20.60791 28.43490 1.000 25.62322 389 TYR A O 1
ATOM 1393 N N . ASN A 1 93 ? 23.12098 22.72806 28.70630 1.000 18.91149 390 ASN A N 1
ATOM 1394 C CA . ASN A 1 93 ? 23.21773 23.06830 27.29787 1.000 20.45162 390 ASN A CA 1
ATOM 1395 C C . ASN A 1 93 ? 24.55585 23.74132 27.03914 1.000 21.26240 390 ASN A C 1
ATOM 1396 O O . ASN A 1 93 ? 25.05843 24.50772 27.87003 1.000 21.30017 390 ASN A O 1
ATOM 1407 N N . ILE A 1 94 ? 25.14857 23.40884 25.89944 1.000 21.35191 391 ILE A N 1
ATOM 1408 C CA . ILE A 1 94 ? 26.47602 23.87462 25.53352 1.000 18.57672 391 ILE A CA 1
ATOM 1409 C C . ILE A 1 94 ? 26.32923 25.10632 24.65743 1.000 26.87570 391 ILE A C 1
ATOM 1410 O O . ILE A 1 94 ? 25.58547 25.09000 23.66861 1.000 22.91942 391 ILE A O 1
ATOM 1426 N N . VAL A 1 95 ? 27.04215 26.16783 25.01588 1.000 18.07155 392 VAL A N 1
ATOM 1427 C CA . VAL A 1 95 ? 27.11874 27.39304 24.23244 1.000 18.05624 392 VAL A CA 1
ATOM 1428 C C . VAL A 1 95 ? 28.48230 27.39537 23.55682 1.000 18.55900 392 VAL A C 1
ATOM 1429 O O . VAL A 1 95 ? 29.51756 27.47044 24.23180 1.000 19.84098 392 VAL A O 1
ATOM 1442 N N . LYS A 1 96 ? 28.49358 27.29592 22.23138 1.000 18.96057 393 LYS A N 1
ATOM 1443 C CA . LYS A 1 96 ? 29.72974 27.37739 21.46332 1.000 22.67701 393 LYS A CA 1
ATOM 1444 C C . LYS A 1 96 ? 29.92930 28.83336 21.05677 1.000 25.88540 393 LYS A C 1
ATOM 1445 O O . LYS A 1 96 ? 29.03047 29.44600 20.46842 1.000 22.91621 393 LYS A O 1
ATOM 1464 N N . HIS A 1 97 ? 31.07593 29.39331 21.39734 1.000 19.47488 394 HIS A N 1
ATOM 1465 C CA . HIS A 1 97 ? 31.41323 30.76637 21.06324 1.000 22.88823 394 HIS A CA 1
ATOM 1466 C C . HIS A 1 97 ? 32.25498 30.79860 19.80318 1.000 21.68433 394 HIS A C 1
ATOM 1467 O O . HIS A 1 97 ? 32.75826 29.76774 19.34900 1.000 20.26680 394 HIS A O 1
ATOM 1481 N N . PRO A 1 98 ? 32.43637 31.97368 19.20332 1.000 23.50973 395 PRO A N 1
ATOM 1482 C CA . PRO A 1 98 ? 33.23776 32.04868 17.97501 1.000 17.37294 395 PRO A CA 1
ATOM 1483 C C . PRO A 1 98 ? 34.61980 31.44470 18.15886 1.000 19.81474 395 PRO A C 1
ATOM 1484 O O . PRO A 1 98 ? 35.32081 31.72162 19.13533 1.000 23.67548 395 PRO A O 1
ATOM 1495 N N . GLN A 1 99 ? 35.00615 30.60846 17.20247 1.000 16.90037 396 GLN A N 1
ATOM 1496 C CA . GLN A 1 99 ? 36.28536 29.92468 17.27850 1.000 16.37090 396 GLN A CA 1
ATOM 1497 C C . GLN A 1 99 ? 37.43378 30.87490 16.97517 1.000 17.93349 396 GLN A C 1
ATOM 1498 O O . GLN A 1 99 ? 37.26944 31.89531 16.30365 1.000 18.60420 396 GLN A O 1
ATOM 1512 N N . ARG A 1 100 ? 38.59650 30.53712 17.51558 1.000 17.91298 397 ARG A N 1
ATOM 1513 C CA A ARG A 1 100 ? 39.85126 31.21505 17.23023 0.542 20.30217 397 ARG A CA 1
ATOM 1514 C CA B ARG A 1 100 ? 39.84519 31.21865 17.21604 0.458 20.30229 397 ARG A CA 1
ATOM 1515 C C . ARG A 1 100 ? 40.77390 30.22883 16.52661 1.000 17.14212 397 ARG A C 1
ATOM 1516 O O . ARG A 1 100 ? 40.75525 29.02890 16.82189 1.000 20.13955 397 ARG A O 1
ATOM 1557 N N . PHE A 1 101 ? 41.57332 30.72836 15.59303 1.000 16.09959 398 PHE A N 1
ATOM 1558 C CA . PHE A 1 101 ? 42.51023 29.88773 14.86687 1.000 17.32200 398 PHE A CA 1
ATOM 1559 C C . PHE A 1 101 ? 43.89188 30.50845 14.91828 1.000 22.46722 398 PHE A C 1
ATOM 1560 O O . PHE A 1 101 ? 44.04420 31.72416 15.03851 1.000 20.60336 398 PHE A O 1
ATOM 1577 N N . GLY A 1 102 ? 44.89760 29.65708 14.82847 1.000 22.27475 399 GLY A N 1
ATOM 1578 C CA . GLY A 1 102 ? 46.25090 30.15012 14.75362 1.000 25.38399 399 GLY A CA 1
ATOM 1579 C C . GLY A 1 102 ? 47.18346 29.02767 14.37840 1.000 24.22959 399 GLY A C 1
ATOM 1580 O O . GLY A 1 102 ? 46.75712 27.91827 14.05900 1.000 20.67187 399 GLY A O 1
ATOM 1584 N N . PHE A 1 103 ? 48.46883 29.32738 14.42815 1.000 20.48868 400 PHE A N 1
ATOM 1585 C CA . PHE A 1 103 ? 49.50744 28.36723 14.09174 1.000 16.75407 400 PHE A CA 1
ATOM 1586 C C . PHE A 1 103 ? 50.41805 28.20242 15.29543 1.000 23.12705 400 PHE A C 1
ATOM 1587 O O . PHE A 1 103 ? 50.52719 29.09619 16.13388 1.000 21.85930 400 PHE A O 1
ATOM 1604 N N . LEU A 1 104 ? 51.03317 27.02983 15.41197 1.000 20.17086 401 LEU A N 1
ATOM 1605 C CA . LEU A 1 104 ? 51.79745 26.74969 16.61984 1.000 20.53127 401 LEU A CA 1
ATOM 1606 C C . LEU A 1 104 ? 52.89386 27.79010 16.81795 1.000 27.81240 401 LEU A C 1
ATOM 1607 O O . LEU A 1 104 ? 53.03696 28.35667 17.90800 1.000 30.13589 401 LEU A O 1
ATOM 1623 N N . LYS A 1 105 ? 53.66608 28.06890 15.76914 1.000 21.60264 402 LYS A N 1
ATOM 1624 C CA . LYS A 1 105 ? 54.73365 29.05903 15.85834 1.000 27.43691 402 LYS A CA 1
ATOM 1625 C C . LYS A 1 105 ? 54.68922 30.09745 14.74753 1.000 30.92583 402 LYS A C 1
ATOM 1626 O O . LYS A 1 105 ? 55.00595 31.26626 14.99530 1.000 44.49696 402 LYS A O 1
ATOM 1645 N N . ASP A 1 106 ? 54.32089 29.70453 13.53081 1.000 29.61060 403 ASP A N 1
ATOM 1646 C CA . ASP A 1 106 ? 54.29377 30.65243 12.42998 1.000 53.71633 403 ASP A CA 1
ATOM 1647 C C . ASP A 1 106 ? 53.26685 31.75378 12.68178 1.000 68.29831 403 ASP A C 1
ATOM 1648 O O . ASP A 1 106 ? 52.30450 31.58968 13.43728 1.000 57.97483 403 ASP A O 1
ATOM 1657 N N . THR A 1 107 ? 53.49470 32.89564 12.03393 1.000 60.40950 404 THR A N 1
ATOM 1658 C CA . THR A 1 107 ? 52.57905 34.03569 12.07819 1.000 58.36481 404 THR A CA 1
ATOM 1659 C C . THR A 1 107 ? 52.59096 34.67369 10.69511 1.000 79.06677 404 THR A C 1
ATOM 1660 O O . THR A 1 107 ? 53.24621 35.69954 10.47149 1.000 85.66772 404 THR A O 1
ATOM 1671 N N . PRO A 1 108 ? 51.88857 34.07642 9.72835 1.000 66.45269 405 PRO A N 1
ATOM 1672 C CA . PRO A 1 108 ? 51.93491 34.59793 8.35307 1.000 84.13610 405 PRO A CA 1
ATOM 1673 C C . PRO A 1 108 ? 51.68469 36.09972 8.30341 1.000 96.12358 405 PRO A C 1
ATOM 1674 O O . PRO A 1 108 ? 50.97623 36.66110 9.14111 1.000 89.91000 405 PRO A O 1
ATOM 1685 N N . ALA A 1 109 ? 52.27918 36.75051 7.29949 1.000 106.42145 406 ALA A N 1
ATOM 1686 C CA . ALA A 1 109 ? 52.15255 38.19657 7.15994 1.000 108.49962 406 ALA A CA 1
ATOM 1687 C C . ALA A 1 109 ? 50.70916 38.65068 6.98423 1.000 118.18628 406 ALA A C 1
ATOM 1688 O O . ALA A 1 109 ? 50.45089 39.85911 7.03674 1.000 113.88181 406 ALA A O 1
ATOM 1695 N N . LEU A 1 110 ? 49.77160 37.72241 6.76802 1.000 121.93246 407 LEU A N 1
ATOM 1696 C CA . LEU A 1 110 ? 48.35705 38.08174 6.74347 1.000 120.88650 407 LEU A CA 1
ATOM 1697 C C . LEU A 1 110 ? 47.99592 38.96190 7.93361 1.000 116.36028 407 LEU A C 1
ATOM 1698 O O . LEU A 1 110 ? 47.23023 39.92370 7.79823 1.000 116.33878 407 LEU A O 1
ATOM 1714 N N . GLY A 1 111 ? 48.53780 38.64343 9.11203 1.000 111.23070 408 GLY A N 1
ATOM 1715 C CA . GLY A 1 111 ? 48.40097 39.45195 10.29778 1.000 91.94496 408 GLY A CA 1
ATOM 1716 C C . GLY A 1 111 ? 47.28455 39.02794 11.23115 1.000 84.05186 408 GLY A C 1
ATOM 1717 O O . GLY A 1 111 ? 47.42502 39.16608 12.45143 1.000 82.77714 408 GLY A O 1
ATOM 1721 N N . GLU A 1 112 ? 46.18567 38.50651 10.68784 1.000 65.33485 409 GLU A N 1
ATOM 1722 C CA . GLU A 1 112 ? 45.00276 38.24941 11.50230 1.000 51.04810 409 GLU A CA 1
ATOM 1723 C C . GLU A 1 112 ? 45.24942 37.13472 12.51555 1.000 45.73176 409 GLU A C 1
ATOM 1724 O O . GLU A 1 112 ? 44.89167 37.26622 13.69162 1.000 36.98906 409 GLU A O 1
ATOM 1736 N N . TYR A 1 113 ? 45.85926 36.03097 12.08307 1.000 32.59633 410 TYR A N 1
ATOM 1737 C CA . TYR A 1 113 ? 46.03689 34.84576 12.91937 1.000 33.38060 410 TYR A CA 1
ATOM 1738 C C . TYR A 1 113 ? 47.43940 34.84538 13.51332 1.000 42.24200 410 TYR A C 1
ATOM 1739 O O . TYR A 1 113 ? 48.41952 35.11018 12.81061 1.000 38.73901 410 TYR A O 1
ATOM 1757 N N . GLN A 1 114 ? 47.52755 34.55307 14.80059 1.000 27.02083 411 GLN A N 1
ATOM 1758 C CA . GLN A 1 114 ? 48.76325 34.63861 15.56287 1.000 28.82397 411 GLN A CA 1
ATOM 1759 C C . GLN A 1 114 ? 49.17304 33.23685 16.00011 1.000 26.87834 411 GLN A C 1
ATOM 1760 O O . GLN A 1 114 ? 48.50408 32.24411 15.69595 1.000 25.38586 411 GLN A O 1
ATOM 1774 N N . ASN A 1 115 ? 50.30029 33.15058 16.69917 1.000 21.65814 412 ASN A N 1
ATOM 1775 C CA . ASN A 1 115 ? 50.78933 31.85338 17.14679 1.000 21.51512 412 ASN A CA 1
ATOM 1776 C C . ASN A 1 115 ? 50.08070 31.43710 18.43491 1.000 23.35356 412 ASN A C 1
ATOM 1777 O O . ASN A 1 115 ? 49.21763 32.14580 18.95825 1.000 22.10271 412 ASN A O 1
ATOM 1788 N N . LEU A 1 116 ? 50.43241 30.25647 18.94730 1.000 22.14419 413 LEU A N 1
ATOM 1789 C CA . LEU A 1 116 ? 49.69322 29.71013 20.08117 1.000 23.43388 413 LEU A CA 1
ATOM 1790 C C . LEU A 1 116 ? 49.89865 30.55465 21.33163 1.000 21.81619 413 LEU A C 1
ATOM 1791 O O . LEU A 1 116 ? 48.93427 30.85760 22.04465 1.000 22.23266 413 LEU A O 1
ATOM 1807 N N . GLU A 1 117 ? 51.14485 30.94716 21.60830 1.000 20.95761 414 GLU A N 1
ATOM 1808 C CA . GLU A 1 117 ? 51.43154 31.72307 22.80959 1.000 21.48747 414 GLU A CA 1
ATOM 1809 C C . GLU A 1 117 ? 50.58803 32.98811 22.85861 1.000 28.61445 414 GLU A C 1
ATOM 1810 O O . GLU A 1 117 ? 49.96589 33.30303 23.87910 1.000 24.01408 414 GLU A O 1
ATOM 1822 N N . ASN A 1 118 ? 50.58194 33.74549 21.76739 1.000 26.42155 415 ASN A N 1
ATOM 1823 C CA . ASN A 1 118 ? 49.86224 35.00970 21.76538 1.000 26.36008 415 ASN A CA 1
ATOM 1824 C C . ASN A 1 118 ? 48.35896 34.78698 21.72090 1.000 26.59978 415 ASN A C 1
ATOM 1825 O O . ASN A 1 118 ? 47.60831 35.54041 22.34882 1.000 24.57472 415 ASN A O 1
ATOM 1836 N N . THR A 1 119 ? 47.89979 33.75018 21.01672 1.000 19.82010 416 THR A N 1
ATOM 1837 C CA . THR A 1 119 ? 46.46716 33.49106 20.97057 1.000 23.67886 416 THR A CA 1
ATOM 1838 C C . THR A 1 119 ? 45.93194 33.12860 22.35207 1.000 25.70249 416 THR A C 1
ATOM 1839 O O . THR A 1 119 ? 44.85956 33.59734 22.75362 1.000 26.49537 416 THR A O 1
ATOM 1850 N N . LEU A 1 120 ? 46.67137 32.30337 23.09985 1.000 21.14383 417 LEU A N 1
ATOM 1851 C CA . LEU A 1 120 ? 46.20465 31.84135 24.40290 1.000 21.05097 417 LEU A CA 1
ATOM 1852 C C . LEU A 1 120 ? 46.20030 32.93907 25.45749 1.000 24.42007 417 LEU A C 1
ATOM 1853 O O . LEU A 1 120 ? 45.71532 32.69819 26.56809 1.000 21.41384 417 LEU A O 1
ATOM 1869 N N . GLN A 1 121 ? 46.72944 34.12761 25.15451 1.000 24.52044 418 GLN A N 1
ATOM 1870 C CA . GLN A 1 121 ? 46.57196 35.24038 26.08439 1.000 31.69840 418 GLN A CA 1
ATOM 1871 C C . GLN A 1 121 ? 45.10315 35.53025 26.36501 1.000 29.45427 418 GLN A C 1
ATOM 1872 O O . GLN A 1 121 ? 44.79044 36.16621 27.37803 1.000 24.65703 418 GLN A O 1
ATOM 1886 N N . CYS A 1 122 ? 44.19424 35.06521 25.49909 1.000 28.57729 419 CYS A N 1
ATOM 1887 C CA . CYS A 1 122 ? 42.76781 35.24832 25.74287 1.000 25.91449 419 CYS A CA 1
ATOM 1888 C C . CYS A 1 122 ? 42.33093 34.59270 27.04564 1.000 38.61631 419 CYS A C 1
ATOM 1889 O O . CYS A 1 122 ? 41.29002 34.96328 27.59895 1.000 32.60057 419 CYS A O 1
ATOM 1897 N N . LEU A 1 123 ? 43.11284 33.64330 27.55688 1.000 31.27671 420 LEU A N 1
ATOM 1898 C CA . LEU A 1 123 ? 42.76324 32.96700 28.79492 1.000 26.63597 420 LEU A CA 1
ATOM 1899 C C . LEU A 1 123 ? 42.95870 33.83369 30.02895 1.000 29.12095 420 LEU A C 1
ATOM 1900 O O . LEU A 1 123 ? 42.47140 33.45937 31.10132 1.000 31.75931 420 LEU A O 1
ATOM 1916 N N . LYS A 1 124 ? 43.66481 34.96094 29.91736 1.000 31.64518 421 LYS A N 1
ATOM 1917 C CA . LYS A 1 124 ? 43.87583 35.80669 31.08790 1.000 34.64734 421 LYS A CA 1
ATOM 1918 C C . LYS A 1 124 ? 42.56304 36.38661 31.59532 1.000 41.02663 421 LYS A C 1
ATOM 1919 O O . LYS A 1 124 ? 42.35439 36.49860 32.80926 1.000 43.50225 421 LYS A O 1
ATOM 1938 N N . SER A 1 125 ? 41.66990 36.77366 30.68342 1.000 39.84283 422 SER A N 1
ATOM 1939 C CA . SER A 1 125 ? 40.36610 37.29517 31.07627 1.000 44.90389 422 SER A CA 1
ATOM 1940 C C . SER A 1 125 ? 39.31844 37.01786 30.00339 1.000 54.58988 422 SER A C 1
ATOM 1941 O O . SER A 1 125 ? 38.14885 36.77330 30.31652 1.000 63.34480 422 SER A O 1
ATOM 1949 N N . GLY A 1 126 ? 39.73953 37.03170 28.73769 1.000 36.50698 423 GLY A N 1
ATOM 1950 C CA . GLY A 1 126 ? 38.79761 36.91804 27.63655 1.000 52.20769 423 GLY A CA 1
ATOM 1951 C C . GLY A 1 126 ? 37.88470 35.71018 27.70590 1.000 68.31531 423 GLY A C 1
ATOM 1952 O O . GLY A 1 126 ? 36.75927 35.75338 27.20226 1.000 58.32093 423 GLY A O 1
ATOM 1956 N N . LEU A 1 127 ? 38.34711 34.61694 28.30684 1.000 53.86610 424 LEU A N 1
ATOM 1957 C CA . LEU A 1 127 ? 37.52234 33.42094 28.42047 1.000 55.92233 424 LEU A CA 1
ATOM 1958 C C . LEU A 1 127 ? 38.12816 32.49760 29.46723 1.000 38.21055 424 LEU A C 1
ATOM 1959 O O . LEU A 1 127 ? 39.28114 32.66002 29.87202 1.000 39.72065 424 LEU A O 1
ATOM 1975 N N . THR A 1 128 ? 37.34127 31.50201 29.88327 1.000 31.05222 425 THR A N 1
ATOM 1976 C CA . THR A 1 128 ? 37.76616 30.60929 30.95061 1.000 25.85223 425 THR A CA 1
ATOM 1977 C C . THR A 1 128 ? 37.87338 29.14462 30.55088 1.000 19.13051 425 THR A C 1
ATOM 1978 O O . THR A 1 128 ? 38.67130 28.42731 31.15612 1.000 24.11229 425 THR A O 1
ATOM 1989 N N . ASP A 1 129 ? 37.07803 28.67066 29.58852 1.000 22.32813 426 ASP A N 1
ATOM 1990 C CA . ASP A 1 129 ? 37.05171 27.26070 29.21844 1.000 20.39667 426 ASP A CA 1
ATOM 1991 C C . ASP A 1 129 ? 37.06638 27.11632 27.70562 1.000 22.02845 426 ASP A C 1
ATOM 1992 O O . ASP A 1 129 ? 36.28691 27.77759 27.01155 1.000 20.07069 426 ASP A O 1
ATOM 2001 N N . ALA A 1 130 ? 37.90826 26.22026 27.19429 1.000 18.71350 427 ALA A N 1
ATOM 2002 C CA . ALA A 1 130 ? 37.98571 26.06696 25.74928 1.000 16.08981 427 ALA A CA 1
ATOM 2003 C C . ALA A 1 130 ? 38.53957 24.70234 25.37375 1.000 15.93760 427 ALA A C 1
ATOM 2004 O O . ALA A 1 130 ? 39.32434 24.10234 26.11149 1.000 16.31649 427 ALA A O 1
ATOM 2011 N N . LEU A 1 131 ? 38.09668 24.21846 24.21987 1.000 16.76937 428 LEU A N 1
ATOM 2012 C CA . LEU A 1 131 ? 38.68322 23.04753 23.59624 1.000 17.44411 428 LEU A CA 1
ATOM 2013 C C . LEU A 1 131 ? 39.77516 23.51628 22.64592 1.000 17.98465 428 LEU A C 1
ATOM 2014 O O . LEU A 1 131 ? 39.60838 24.51468 21.93876 1.000 19.31815 428 LEU A O 1
ATOM 2030 N N . LEU A 1 132 ? 40.89434 22.79645 22.63459 1.000 15.85870 429 LEU A N 1
ATOM 2031 C CA . LEU A 1 132 ? 42.02832 23.12951 21.77712 1.000 13.43072 429 LEU A CA 1
ATOM 2032 C C . LEU A 1 132 ? 42.35722 21.90359 20.94147 1.000 16.72739 429 LEU A C 1
ATOM 2033 O O . LEU A 1 132 ? 42.77173 20.87720 21.48612 1.000 19.34059 429 LEU A O 1
ATOM 2049 N N . LEU A 1 133 ? 42.17682 22.01600 19.62810 1.000 17.31735 430 LEU A N 1
ATOM 2050 C CA . LEU A 1 133 ? 42.40554 20.93140 18.68240 1.000 15.61290 430 LEU A CA 1
ATOM 2051 C C . LEU A 1 133 ? 43.59291 21.28345 17.79891 1.000 26.67727 430 LEU A C 1
ATOM 2052 O O . LEU A 1 133 ? 43.62266 22.35710 17.18655 1.000 17.97385 430 LEU A O 1
ATOM 2068 N N . CYS A 1 134 ? 44.56901 20.38160 17.73745 1.000 18.94549 431 CYS A N 1
ATOM 2069 C CA . CYS A 1 134 ? 45.74451 20.60528 16.90915 1.000 14.86634 431 CYS A CA 1
ATOM 2070 C C . CYS A 1 134 ? 46.30008 19.26069 16.47096 1.000 23.61989 431 CYS A C 1
ATOM 2071 O O . CYS A 1 134 ? 46.51268 18.37523 17.30409 1.000 22.06285 431 CYS A O 1
ATOM 2079 N N . GLY A 1 135 ? 46.51747 19.11145 15.16888 1.000 20.35945 432 GLY A N 1
ATOM 2080 C CA . GLY A 1 135 ? 47.10794 17.89157 14.64370 1.000 26.96849 432 GLY A CA 1
ATOM 2081 C C . GLY A 1 135 ? 46.34036 16.62967 14.96790 1.000 31.22715 432 GLY A C 1
ATOM 2082 O O . GLY A 1 135 ? 46.94995 15.58108 15.21864 1.000 28.55151 432 GLY A O 1
ATOM 2086 N N . GLY A 1 136 ? 45.01370 16.69970 14.96283 1.000 25.29207 433 GLY A N 1
ATOM 2087 C CA . GLY A 1 136 ? 44.21786 15.53320 15.26605 1.000 29.92897 433 GLY A CA 1
ATOM 2088 C C . GLY A 1 136 ? 44.11684 15.17609 16.73176 1.000 29.21274 433 GLY A C 1
ATOM 2089 O O . GLY A 1 136 ? 43.52119 14.13838 17.05383 1.000 30.71082 433 GLY A O 1
ATOM 2093 N N . SER A 1 137 ? 44.66454 15.99796 17.62672 1.000 28.30238 434 SER A N 1
ATOM 2094 C CA . SER A 1 137 ? 44.58434 15.78946 19.06543 1.000 26.25743 434 SER A CA 1
ATOM 2095 C C . SER A 1 137 ? 43.87123 16.96507 19.71787 1.000 25.96515 434 SER A C 1
ATOM 2096 O O . SER A 1 137 ? 44.14777 18.12347 19.39173 1.000 29.08015 434 SER A O 1
ATOM 2104 N N . CYS A 1 138 ? 42.95947 16.66719 20.64399 1.000 20.00922 435 CYS A N 1
ATOM 2105 C CA . CYS A 1 138 ? 42.15991 17.68433 21.31468 1.000 14.72419 435 CYS A CA 1
ATOM 2106 C C . CYS A 1 138 ? 42.42312 17.64185 22.81191 1.000 20.33175 435 CYS A C 1
ATOM 2107 O O . CYS A 1 138 ? 42.42604 16.56530 23.41441 1.000 22.59391 435 CYS A O 1
ATOM 2115 N N . ILE A 1 139 ? 42.63033 18.81012 23.41265 1.000 18.19088 436 ILE A N 1
ATOM 2116 C CA . ILE A 1 139 ? 42.73466 18.93415 24.85861 1.000 17.15256 436 ILE A CA 1
ATOM 2117 C C . ILE A 1 139 ? 41.74358 20.00318 25.30890 1.000 19.49567 436 ILE A C 1
ATOM 2118 O O . ILE A 1 139 ? 41.15455 20.71882 24.49841 1.000 20.59156 436 ILE A O 1
ATOM 2134 N N . ALA A 1 140 ? 41.54932 20.08877 26.62050 1.000 14.62366 437 ALA A N 1
ATOM 2135 C CA . ALA A 1 140 ? 40.77434 21.15719 27.23946 1.000 17.48263 437 ALA A CA 1
ATOM 2136 C C . ALA A 1 140 ? 41.72843 22.08163 27.98247 1.000 16.11519 437 ALA A C 1
ATOM 2137 O O . ALA A 1 140 ? 42.61193 21.60578 28.70056 1.000 18.22606 437 ALA A O 1
ATOM 2144 N N . VAL A 1 141 ? 41.55365 23.39440 27.81215 1.000 17.20833 438 VAL A N 1
ATOM 2145 C CA . VAL A 1 141 ? 42.35033 24.38905 28.52307 1.000 16.18503 438 VAL A CA 1
ATOM 2146 C C . VAL A 1 141 ? 41.41677 25.29292 29.31465 1.000 15.93783 438 VAL A C 1
ATOM 2147 O O . VAL A 1 141 ? 40.25830 25.50057 28.93761 1.000 18.60629 438 VAL A O 1
ATOM 2160 N N . PHE A 1 142 ? 41.92968 25.85017 30.41150 1.000 15.80057 439 PHE A N 1
ATOM 2161 C CA . PHE A 1 142 ? 41.05965 26.61912 31.29065 1.000 14.23044 439 PHE A CA 1
ATOM 2162 C C . PHE A 1 142 ? 41.849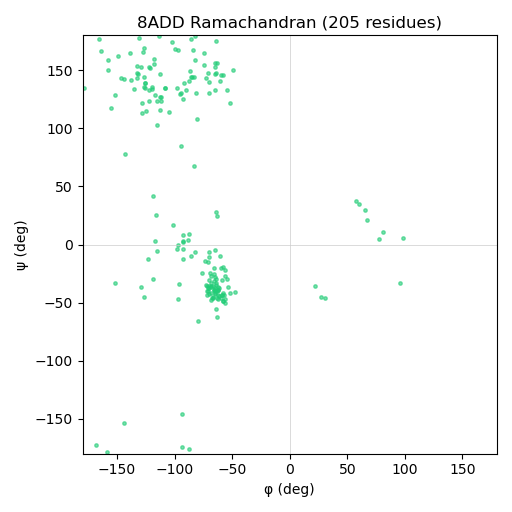44 27.60032 32.14090 1.000 19.33465 439 PHE A C 1
ATOM 2163 O O . PHE A 1 142 ? 43.05646 27.45724 32.34362 1.000 16.17527 439 PHE A O 1
ATOM 2180 N N . ARG A 1 143 ? 41.13404 28.61817 32.61484 1.000 17.92425 440 ARG A N 1
ATOM 2181 C CA . ARG A 1 143 ? 41.51843 29.41920 33.76864 1.000 17.41406 440 ARG A CA 1
ATOM 2182 C C . ARG A 1 143 ? 40.51565 29.11920 34.87738 1.000 21.29627 440 ARG A C 1
ATOM 2183 O O . ARG A 1 143 ? 39.30250 29.23671 34.66796 1.000 22.24293 440 ARG A O 1
ATOM 2204 N N . ASP A 1 144 ? 41.00481 28.74132 36.05176 1.000 19.97477 441 ASP A N 1
ATOM 2205 C CA . ASP A 1 144 ? 40.10861 28.22055 37.07542 1.000 18.74956 441 ASP A CA 1
ATOM 2206 C C . ASP A 1 144 ? 39.66039 29.33640 38.02226 1.000 18.96352 441 ASP A C 1
ATOM 2207 O O . ASP A 1 144 ? 39.94229 30.51936 37.80845 1.000 21.60641 441 ASP A O 1
ATOM 2216 N N . ARG A 1 145 ? 38.92416 28.96232 39.07525 1.000 19.83318 442 ARG A N 1
ATOM 2217 C CA . ARG A 1 145 ? 38.29739 29.96107 39.93313 1.000 20.95428 442 ARG A CA 1
ATOM 2218 C C . ARG A 1 145 ? 39.31633 30.79500 40.69580 1.000 23.36595 442 ARG A C 1
ATOM 2219 O O . ARG A 1 145 ? 39.00287 31.91677 41.11423 1.000 24.56065 442 ARG A O 1
ATOM 2240 N N . THR A 1 146 ? 40.51396 30.25989 40.93231 1.000 20.18961 443 THR A N 1
ATOM 2241 C CA . THR A 1 146 ? 41.53967 30.98832 41.66506 1.000 21.38876 443 THR A CA 1
ATOM 2242 C C . THR A 1 146 ? 42.59495 31.58163 40.74031 1.000 24.92742 443 THR A C 1
ATOM 2243 O O . THR A 1 146 ? 43.68371 31.94581 41.20201 1.000 27.79210 443 THR A O 1
ATOM 2254 N N . GLY A 1 147 ? 42.30063 31.66912 39.44450 1.000 24.72913 444 GLY A N 1
ATOM 2255 C CA . GLY A 1 147 ? 43.18752 32.32730 38.51051 1.000 24.28192 444 GLY A CA 1
ATOM 2256 C C . GLY A 1 147 ? 44.34749 31.49502 38.02423 1.000 23.70665 444 GLY A C 1
ATOM 2257 O O . GLY A 1 147 ? 45.26232 32.04453 37.39974 1.000 23.68674 444 GLY A O 1
ATOM 2261 N N . ARG A 1 148 ? 44.35072 30.19620 38.30417 1.000 21.18809 445 ARG A N 1
ATOM 2262 C CA . ARG A 1 148 ? 45.35910 29.29879 37.76814 1.000 19.37224 445 ARG A CA 1
ATOM 2263 C C . ARG A 1 148 ? 44.99102 28.88200 36.34698 1.000 22.07767 445 ARG A C 1
ATOM 2264 O O . ARG A 1 148 ? 43.82992 28.94145 35.93256 1.000 21.02337 445 ARG A O 1
ATOM 2285 N N . PHE A 1 149 ? 46.00016 28.45061 35.60077 1.000 17.73510 446 PHE A N 1
ATOM 2286 C CA . PHE A 1 149 ? 45.82589 27.96555 34.24236 1.000 19.21818 446 PHE A CA 1
ATOM 2287 C C . PHE A 1 149 ? 46.12957 26.48012 34.19874 1.000 18.88158 446 PHE A C 1
ATOM 2288 O O . PHE A 1 149 ? 46.97290 25.98096 34.94435 1.000 20.19112 446 PHE A O 1
ATOM 2305 N N . GLY A 1 150 ? 45.42203 25.76636 33.34020 1.000 17.77088 447 GLY A N 1
ATOM 2306 C CA . GLY A 1 150 ? 45.68646 24.34423 33.26457 1.000 21.74876 447 GLY A CA 1
ATOM 2307 C C . GLY A 1 150 ? 45.06367 23.73492 32.03411 1.000 19.70762 447 GLY A C 1
ATOM 2308 O O . GLY A 1 150 ? 44.37987 24.40142 31.25217 1.000 18.44012 447 GLY A O 1
ATOM 2312 N N . TYR A 1 151 ? 45.31634 22.44168 31.87215 1.000 17.49545 448 TYR A N 1
ATOM 2313 C CA . TYR A 1 151 ? 44.69101 21.70401 30.79358 1.000 15.05717 448 TYR A CA 1
ATOM 2314 C C . TYR A 1 151 ? 44.48060 20.26184 31.20114 1.000 18.76209 448 TYR A C 1
ATOM 2315 O O . TYR A 1 151 ? 45.07401 19.76162 32.16104 1.000 17.35058 448 TYR A O 1
ATOM 2333 N N . PHE A 1 152 ? 43.59527 19.61217 30.45679 1.000 16.23706 449 PHE A N 1
ATOM 2334 C CA . PHE A 1 152 ? 43.29287 18.20490 30.62955 1.000 16.00660 449 PHE A CA 1
ATOM 2335 C C . PHE A 1 152 ? 43.55904 17.49812 29.31029 1.000 16.06577 449 PHE A C 1
ATOM 2336 O O . PHE A 1 152 ? 43.13185 17.96674 28.24964 1.000 16.05038 449 PHE A O 1
ATOM 2353 N N . ASP A 1 153 ? 44.25715 16.36950 29.39268 1.000 16.15436 450 ASP A N 1
ATOM 2354 C CA . ASP A 1 153 ? 44.71487 15.58781 28.24813 1.000 14.64878 450 ASP A CA 1
ATOM 2355 C C . ASP A 1 153 ? 44.25558 14.15357 28.48372 1.000 14.88351 450 ASP A C 1
ATOM 2356 O O . ASP A 1 153 ? 44.71829 13.50333 29.42418 1.000 15.02194 450 ASP A O 1
ATOM 2365 N N . SER A 1 154 ? 43.33781 13.66118 27.65114 1.000 15.32964 451 SER A N 1
ATOM 2366 C CA . SER A 1 154 ? 42.74390 12.33918 27.83824 1.000 13.58489 451 SER A CA 1
ATOM 2367 C C . SER A 1 154 ? 43.54188 11.22590 27.17114 1.000 18.57694 451 SER A C 1
ATOM 2368 O O . SER A 1 154 ? 43.12120 10.06582 27.21000 1.000 18.25399 451 SER A O 1
ATOM 2376 N N . HIS A 1 155 ? 44.68593 11.54635 26.58308 1.000 18.86611 452 HIS A N 1
ATOM 2377 C CA . HIS A 1 155 ? 45.49994 10.57413 25.88029 1.000 22.14343 452 HIS A CA 1
ATOM 2378 C C . HIS A 1 155 ? 46.45805 9.89856 26.85722 1.000 23.54104 452 HIS A C 1
ATOM 2379 O O . HIS A 1 155 ? 46.42951 10.13569 28.06783 1.000 21.12978 452 HIS A O 1
ATOM 2393 N N . SER A 1 156 ? 47.31553 9.03626 26.32380 1.000 17.71216 453 SER A N 1
ATOM 2394 C CA . SER A 1 156 ? 48.25221 8.27257 27.14016 1.000 23.39488 453 SER A CA 1
ATOM 2395 C C . SER A 1 156 ? 49.45494 9.14556 27.47726 1.000 20.80878 453 SER A C 1
ATOM 2396 O O . SER A 1 156 ? 50.30015 9.41317 26.61677 1.000 24.29475 453 SER A O 1
ATOM 2404 N N . ARG A 1 157 ? 49.54641 9.57152 28.73455 1.000 21.10521 454 ARG A N 1
ATOM 2405 C CA . ARG A 1 157 ? 50.55914 10.52277 29.15479 1.000 20.08100 454 ARG A CA 1
ATOM 2406 C C . ARG A 1 157 ? 51.23475 10.05248 30.43537 1.000 27.52432 454 ARG A C 1
ATOM 2407 O O . ARG A 1 157 ? 50.66011 9.30126 31.22578 1.000 21.23643 454 ARG A O 1
ATOM 2428 N N . THR A 1 158 ? 52.47444 10.49442 30.62222 1.000 24.47527 455 THR A N 1
ATOM 2429 C CA . THR A 1 158 ? 53.14927 10.36251 31.89654 1.000 25.70382 455 THR A CA 1
ATOM 2430 C C . THR A 1 158 ? 52.54898 11.38512 32.85727 1.000 21.98258 455 THR A C 1
ATOM 2431 O O . THR A 1 158 ? 51.86361 12.32329 32.43729 1.000 21.56001 455 THR A O 1
ATOM 2442 N N . PRO A 1 159 ? 52.79598 11.24212 34.16109 1.000 24.69276 456 PRO A N 1
ATOM 2443 C CA . PRO A 1 159 ? 52.24240 12.22710 35.11025 1.000 26.17280 456 PRO A CA 1
ATOM 2444 C C . PRO A 1 159 ? 52.63354 13.67001 34.80862 1.000 28.77335 456 PRO A C 1
ATOM 2445 O O . PRO A 1 159 ? 51.87720 14.58649 35.15454 1.000 23.96210 456 PRO A O 1
ATOM 2456 N N . ASP A 1 160 ? 53.77641 13.90809 34.16941 1.000 31.51742 457 ASP A N 1
ATOM 2457 C CA . ASP A 1 160 ? 54.20319 15.26118 33.83234 1.000 28.75483 457 ASP A CA 1
ATOM 2458 C C . ASP A 1 160 ? 53.76097 15.70771 32.43978 1.000 27.42420 457 ASP A C 1
ATOM 2459 O O . ASP A 1 160 ? 54.19350 16.77040 31.98068 1.000 25.40837 457 ASP A O 1
ATOM 2468 N N . GLY A 1 161 ? 52.92619 14.92850 31.75754 1.000 22.57609 458 GLY A N 1
ATOM 2469 C CA . GLY A 1 161 ? 52.30462 15.36825 30.52444 1.000 23.86242 458 GLY A CA 1
ATOM 2470 C C . GLY A 1 161 ? 52.94284 14.91084 29.23084 1.000 25.08723 458 GLY A C 1
ATOM 2471 O O . GLY A 1 161 ? 52.49867 15.34578 28.15988 1.000 24.76511 458 GLY A O 1
ATOM 2475 N N . LYS A 1 162 ? 53.95400 14.05102 29.28443 1.000 25.09851 459 LYS A N 1
ATOM 2476 C CA . LYS A 1 162 ? 54.62346 13.59723 28.07522 1.000 21.58556 459 LYS A CA 1
ATOM 2477 C C . LYS A 1 162 ? 53.90989 12.39023 27.48025 1.000 28.91071 459 LYS A C 1
ATOM 2478 O O . LYS A 1 162 ? 53.31730 11.57551 28.19556 1.000 22.76705 459 LYS A O 1
ATOM 2497 N N . TYR A 1 163 ? 53.97472 12.27941 26.15536 1.000 24.67390 460 TYR A N 1
ATOM 2498 C CA . TYR A 1 163 ? 53.45372 11.08723 25.50761 1.000 26.09313 460 TYR A CA 1
ATOM 2499 C C . TYR A 1 163 ? 54.20725 9.86096 26.00970 1.000 31.59626 460 TYR A C 1
ATOM 2500 O O . TYR A 1 163 ? 55.42399 9.89953 26.21749 1.000 25.96935 460 TYR A O 1
ATOM 2518 N N . THR A 1 164 ? 53.47927 8.76770 26.21178 1.000 25.25849 461 THR A N 1
ATOM 2519 C CA . THR A 1 164 ? 54.09636 7.47744 26.46758 1.000 30.81796 461 THR A CA 1
ATOM 2520 C C . THR A 1 164 ? 53.25747 6.40585 25.79326 1.000 30.88989 461 THR A C 1
ATOM 2521 O O . THR A 1 164 ? 52.02715 6.49825 25.75598 1.000 28.73735 461 THR A O 1
ATOM 2532 N N . GLY A 1 165 ? 53.93131 5.41003 25.23847 1.000 47.80659 462 GLY A N 1
ATOM 2533 C CA . GLY A 1 165 ? 53.27876 4.25273 24.67717 1.000 39.40169 462 GLY A CA 1
ATOM 2534 C C . GLY A 1 165 ? 53.14315 3.10771 25.64316 1.000 46.66761 462 GLY A C 1
ATOM 2535 O O . GLY A 1 165 ? 52.53903 2.08456 25.30778 1.000 44.50818 462 GLY A O 1
ATOM 2539 N N . GLU A 1 166 ? 53.70003 3.25217 26.84151 1.000 40.08331 463 GLU A N 1
ATOM 2540 C CA . GLU A 1 166 ? 53.58482 2.22250 27.85978 1.000 44.46352 463 GLU A CA 1
ATOM 2541 C C . GLU A 1 166 ? 52.15918 2.17414 28.39464 1.000 60.05021 463 GLU A C 1
ATOM 2542 O O . GLU A 1 166 ? 51.46215 3.19027 28.46897 1.000 43.51851 463 GLU A O 1
ATOM 2554 N N . LYS A 1 167 ? 51.72755 0.97089 28.77179 1.000 49.75942 464 LYS A N 1
ATOM 2555 C CA . LYS A 1 167 ? 50.39378 0.78370 29.33034 1.000 55.50674 464 LYS A CA 1
ATOM 2556 C C . LYS A 1 167 ? 50.21289 1.49519 30.66181 1.000 49.54789 464 LYS A C 1
ATOM 2557 O O . LYS A 1 167 ? 49.10102 1.49801 31.20179 1.000 43.29257 464 LYS A O 1
ATOM 2576 N N . SER A 1 168 ? 51.26993 2.09544 31.20234 1.000 39.89228 465 SER A N 1
ATOM 2577 C CA . SER A 1 168 ? 51.15437 2.91014 32.40208 1.000 40.06530 465 SER A CA 1
ATOM 2578 C C . SER A 1 168 ? 50.67945 4.32689 32.11136 1.000 33.21107 465 SER A C 1
ATOM 2579 O O . SER A 1 168 ? 50.42637 5.08164 33.05487 1.000 35.42367 465 SER A O 1
ATOM 2587 N N . GLY A 1 169 ? 50.55947 4.71296 30.84577 1.000 28.60305 466 GLY A N 1
ATOM 2588 C CA . GLY A 1 169 ? 50.10411 6.05052 30.53408 1.000 28.57537 466 GLY A CA 1
ATOM 2589 C C . GLY A 1 169 ? 48.67353 6.27250 30.98478 1.000 23.85714 466 GLY A C 1
ATOM 2590 O O . GLY A 1 169 ? 47.84717 5.36267 30.98656 1.000 20.48372 466 GLY A O 1
ATOM 2594 N N . THR A 1 170 ? 48.38293 7.50600 31.39825 1.000 22.42307 467 THR A N 1
ATOM 2595 C CA . THR A 1 170 ? 47.04086 7.87311 31.82208 1.000 21.50060 467 THR A CA 1
ATOM 2596 C C . THR A 1 170 ? 46.69430 9.25821 31.29151 1.000 16.53893 467 THR A C 1
ATOM 2597 O O . THR A 1 170 ? 47.55882 10.01529 30.84603 1.000 17.57216 467 THR A O 1
ATOM 2608 N N . ALA A 1 171 ? 45.40557 9.58371 31.34249 1.000 16.75809 468 ALA A N 1
ATOM 2609 C CA . ALA A 1 171 ? 44.97731 10.96661 31.20556 1.000 18.98283 468 ALA A CA 1
ATOM 2610 C C . ALA A 1 171 ? 45.49553 11.76501 32.39464 1.000 17.01620 468 ALA A C 1
ATOM 2611 O O . ALA A 1 171 ? 45.71582 11.22225 33.48190 1.000 17.36998 468 ALA A O 1
ATOM 2618 N N . VAL A 1 172 ? 45.70336 13.06302 32.18660 1.000 17.62370 469 VAL A N 1
ATOM 2619 C CA . VAL A 1 172 ? 46.23888 13.91435 33.23870 1.000 20.00095 469 VAL A CA 1
ATOM 2620 C C . VAL A 1 172 ? 45.61400 15.29569 33.17774 1.000 18.74703 469 VAL A C 1
ATOM 2621 O O . VAL A 1 172 ? 45.25080 15.79118 32.10742 1.000 16.39099 469 VAL A O 1
ATOM 2651 N N . LEU A 1 174 ? 46.88425 19.08795 34.36275 1.000 16.54152 471 LEU A N 1
ATOM 2652 C CA . LEU A 1 174 ? 48.07870 19.80933 34.77339 1.000 14.70173 471 LEU A CA 1
ATOM 2653 C C . LEU A 1 174 ? 47.67235 21.24325 35.07473 1.000 17.61563 471 LEU A C 1
ATOM 2654 O O . LEU A 1 174 ? 46.94357 21.85916 34.29124 1.000 21.03164 471 LEU A O 1
ATOM 2670 N N . THR A 1 175 ? 48.15240 21.77452 36.19330 1.000 18.10957 472 THR A N 1
ATOM 2671 C CA . THR A 1 175 ? 47.77576 23.10066 36.66059 1.000 15.61029 472 THR A CA 1
ATOM 2672 C C . THR A 1 175 ? 49.02380 23.93534 36.89467 1.000 23.10569 472 THR A C 1
ATOM 2673 O O . THR A 1 175 ? 49.99999 23.46077 37.48888 1.000 22.03006 472 THR A O 1
ATOM 2684 N N . PHE A 1 176 ? 48.97567 25.18325 36.41820 1.000 18.97944 473 PHE A N 1
ATOM 2685 C CA . PHE A 1 176 ? 50.11606 26.08556 36.43162 1.000 20.38832 473 PHE A CA 1
ATOM 2686 C C . PHE A 1 176 ? 49.74134 27.40148 37.09911 1.000 19.61726 473 PHE A C 1
ATOM 2687 O O . PHE A 1 176 ? 48.62905 27.90287 36.91404 1.000 19.93306 473 PHE A O 1
ATOM 2704 N N . LEU A 1 177 ? 50.68837 27.98449 37.83477 1.000 19.66850 474 LEU A N 1
ATOM 2705 C CA . LEU A 1 177 ? 50.45723 29.30198 38.41053 1.000 18.71546 474 LEU A CA 1
ATOM 2706 C C . LEU A 1 177 ? 50.58150 30.41830 37.37852 1.000 28.93162 474 LEU A C 1
ATOM 2707 O O . LEU A 1 177 ? 49.99047 31.48805 37.56184 1.000 27.05352 474 LEU A O 1
ATOM 2723 N N . HIS A 1 178 ? 51.33016 30.19726 36.29711 1.000 22.86023 475 HIS A N 1
ATOM 2724 C CA . HIS A 1 178 ? 51.57381 31.22028 35.28999 1.000 24.87107 475 HIS A CA 1
ATOM 2725 C C . HIS A 1 178 ? 51.20996 30.69711 33.91015 1.000 18.76766 475 HIS A C 1
ATOM 2726 O O . HIS A 1 178 ? 51.55365 29.56840 33.54905 1.000 23.20023 475 HIS A O 1
ATOM 2740 N N . LEU A 1 179 ? 50.51430 31.53069 33.13701 1.000 23.30760 476 LEU A N 1
ATOM 2741 C CA . LEU A 1 179 ? 50.09534 31.11230 31.80514 1.000 21.94929 476 LEU A CA 1
ATOM 2742 C C . LEU A 1 179 ? 51.29642 30.80855 30.91641 1.000 19.88242 476 LEU A C 1
ATOM 2743 O O . LEU A 1 179 ? 51.24470 29.89880 30.08103 1.000 23.37497 476 LEU A O 1
ATOM 2759 N N . LYS A 1 180 ? 52.38161 31.57321 31.06543 1.000 21.05051 477 LYS A N 1
ATOM 2760 C CA . LYS A 1 180 ? 53.54663 31.35898 30.21486 1.000 27.31977 477 LYS A CA 1
ATOM 2761 C C . LYS A 1 180 ? 54.10643 29.95976 30.42025 1.000 23.97855 477 LYS A C 1
ATOM 2762 O O . LYS A 1 180 ? 54.58150 29.32955 29.47062 1.000 24.45341 477 LYS A O 1
ATOM 2781 N N . ALA A 1 181 ? 54.07953 29.46816 31.65987 1.000 23.97940 478 ALA A N 1
ATOM 2782 C CA . ALA A 1 181 ? 54.53163 28.10881 31.92433 1.000 25.36567 478 ALA A CA 1
ATOM 2783 C C . ALA A 1 181 ? 53.64717 27.08425 31.22412 1.000 19.84133 478 ALA A C 1
ATOM 2784 O O . ALA A 1 181 ? 54.14236 26.06619 30.72647 1.000 22.37397 478 ALA A O 1
ATOM 2808 N N . VAL A 1 183 ? 51.93968 27.55037 28.44861 1.000 22.53886 480 VAL A N 1
ATOM 2809 C CA . VAL A 1 183 ? 52.22095 27.64765 27.01802 1.000 21.20678 480 VAL A CA 1
ATOM 2810 C C . VAL A 1 183 ? 53.48600 26.87289 26.66508 1.000 21.04755 480 VAL A C 1
ATOM 2811 O O . VAL A 1 183 ? 53.52772 26.14462 25.66416 1.000 22.90868 480 VAL A O 1
ATOM 2824 N N . GLU A 1 184 ? 54.54631 27.02923 27.46610 1.000 22.66890 481 GLU A N 1
ATOM 2825 C CA . GLU A 1 184 ? 55.75573 26.25552 27.20326 1.000 22.43036 481 GLU A CA 1
ATOM 2826 C C . GLU A 1 184 ? 55.47323 24.75860 27.23825 1.000 21.21550 481 GLU A C 1
ATOM 2827 O O . GLU A 1 184 ? 55.97284 24.00485 26.39659 1.000 22.97506 481 GLU A O 1
ATOM 2839 N N . LYS A 1 185 ? 54.69086 24.30336 28.22166 1.000 19.57071 482 LYS A N 1
ATOM 2840 C CA . LYS A 1 185 ? 54.34907 22.88639 28.29869 1.000 20.13457 482 LYS A CA 1
ATOM 2841 C C . LYS A 1 185 ? 53.56334 22.44370 27.07232 1.000 23.74705 482 LYS A C 1
ATOM 2842 O O . LYS A 1 185 ? 53.80356 21.35825 26.52983 1.000 19.36875 482 LYS A O 1
ATOM 2861 N N . LEU A 1 186 ? 52.59740 23.25694 26.63660 1.000 20.14398 483 LEU A N 1
ATOM 2862 C CA . LEU A 1 186 ? 51.79671 22.87259 25.47990 1.000 19.93970 483 LEU A C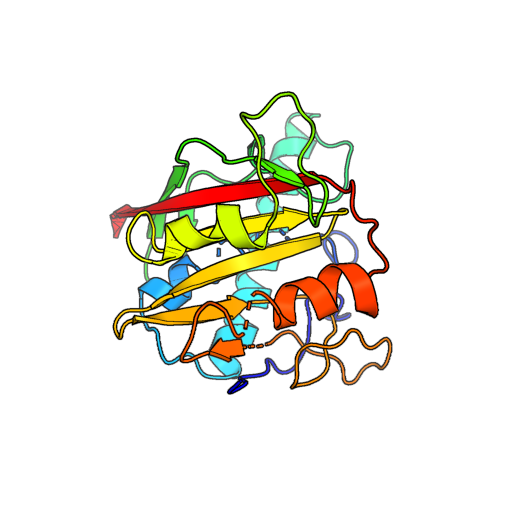A 1
ATOM 2863 C C . LEU A 1 186 ? 52.64507 22.78402 24.22233 1.000 19.34372 483 LEU A C 1
ATOM 2864 O O . LEU A 1 186 ? 52.38913 21.93774 23.36014 1.000 21.00442 483 LEU A O 1
ATOM 2880 N N . LEU A 1 187 ? 53.65519 23.64327 24.09234 1.000 18.25165 484 LEU A N 1
ATOM 2881 C CA . LEU A 1 187 ? 54.52040 23.55750 22.92180 1.000 26.26610 484 LEU A CA 1
ATOM 2882 C C . LEU A 1 187 ? 55.41546 22.32651 23.00112 1.000 22.18837 484 LEU A C 1
ATOM 2883 O O . LEU A 1 187 ? 55.69222 21.68468 21.98070 1.000 23.07549 484 LEU A O 1
ATOM 2899 N N . GLN A 1 188 ? 55.86001 21.97047 24.20805 1.000 20.10874 485 GLN A N 1
ATOM 2900 C CA . GLN A 1 188 ? 56.58478 20.71922 24.39159 1.000 24.07730 485 GLN A CA 1
ATOM 2901 C C . GLN A 1 188 ? 55.73513 19.53038 23.96038 1.000 25.32474 485 GLN A C 1
ATOM 2902 O O . GLN A 1 188 ? 56.22917 18.60925 23.30378 1.000 24.09048 485 GLN A O 1
ATOM 2916 N N . LEU A 1 189 ? 54.45433 19.53388 24.32831 1.000 19.70106 486 LEU A N 1
ATOM 2917 C CA . LEU A 1 189 ? 53.54382 18.46285 23.93953 1.000 18.80278 486 LEU A CA 1
ATOM 2918 C C . LEU A 1 189 ? 53.34698 18.41752 22.43255 1.000 20.04511 486 LEU A C 1
ATOM 2919 O O . LEU A 1 189 ? 53.54676 17.37885 21.79545 1.000 21.46750 486 LEU A O 1
ATOM 2935 N N . PHE A 1 190 ? 52.92290 19.53746 21.84529 1.000 21.06427 487 PHE A N 1
ATOM 2936 C CA . PHE A 1 190 ? 52.53161 19.51540 20.44005 1.000 17.82138 487 PHE A CA 1
ATOM 2937 C C . PHE A 1 190 ? 53.74335 19.37696 19.52854 1.000 21.55270 487 PHE A C 1
ATOM 2938 O O . PHE A 1 190 ? 53.69518 18.65270 18.52586 1.000 19.35790 487 PHE A O 1
ATOM 2955 N N . GLN A 1 191 ? 54.83641 20.06141 19.84695 1.000 25.41597 488 GLN A N 1
ATOM 2956 C CA . GLN A 1 191 ? 55.98703 20.02283 18.95915 1.000 24.54289 488 GLN A CA 1
ATOM 2957 C C . GLN A 1 191 ? 57.03472 19.00571 19.36508 1.000 25.01476 488 GLN A C 1
ATOM 2958 O O . GLN A 1 191 ? 57.69630 18.43681 18.49137 1.000 24.69036 488 GLN A O 1
ATOM 2972 N N . GLY A 1 192 ? 57.21540 18.77412 20.65847 1.000 25.78519 489 GLY A N 1
ATOM 2973 C CA . GLY A 1 192 ? 58.14724 17.76392 21.09986 1.000 24.56982 489 GLY A CA 1
ATOM 2974 C C . GLY A 1 192 ? 57.56272 16.37061 21.01319 1.000 23.95655 489 GLY A C 1
ATOM 2975 O O . GLY A 1 192 ? 58.01587 15.54515 20.21445 1.000 29.28589 489 GLY A O 1
ATOM 2979 N N . CYS A 1 193 ? 56.53639 16.10236 21.82044 1.000 25.15874 490 CYS A N 1
ATOM 2980 C CA . CYS A 1 193 ? 56.00516 14.74644 21.90166 1.000 28.03893 490 CYS A CA 1
ATOM 2981 C C . CYS A 1 193 ? 55.27633 14.34518 20.62486 1.000 18.35588 490 CYS A C 1
ATOM 2982 O O . CYS A 1 193 ? 55.41814 13.21005 20.15330 1.000 24.61164 490 CYS A O 1
ATOM 2990 N N . LEU A 1 194 ? 54.47524 15.24469 20.06440 1.000 19.98336 491 LEU A N 1
ATOM 2991 C CA . LEU A 1 194 ? 53.63784 14.92168 18.91661 1.000 24.52785 491 LEU A CA 1
ATOM 2992 C C . LEU A 1 194 ? 54.25692 15.36262 17.59628 1.000 23.62841 491 LEU A C 1
ATOM 2993 O O . LEU A 1 194 ? 53.68792 15.08139 16.53425 1.000 22.99953 491 LEU A O 1
ATOM 3009 N N . GLN A 1 195 ? 55.41015 16.03555 17.64022 1.000 23.19137 492 GLN A N 1
ATOM 3010 C CA . GLN A 1 195 ? 56.22338 16.31032 16.45590 1.000 21.72733 492 GLN A CA 1
ATOM 3011 C C . GLN A 1 195 ? 55.46973 17.13439 15.41845 1.000 22.53197 492 GLN A C 1
ATOM 3012 O O . GLN A 1 195 ? 55.66787 16.96590 14.20879 1.000 25.17129 492 GLN A O 1
ATOM 3026 N N . LEU A 1 196 ? 54.62318 18.05133 15.87883 1.000 19.54056 493 LEU A N 1
ATOM 3027 C CA . LEU A 1 196 ? 53.88434 18.91046 14.96869 1.000 19.18367 493 LEU A CA 1
ATOM 3028 C C . LEU A 1 196 ? 54.72988 20.11547 14.58281 1.000 24.60391 493 LEU A C 1
ATOM 3029 O O . LEU A 1 196 ? 55.48608 20.65270 15.39850 1.000 20.28374 493 LEU A O 1
ATOM 3045 N N . SER A 1 197 ? 54.59119 20.54202 13.33121 1.000 21.18557 494 SER A N 1
ATOM 3046 C CA . SER A 1 197 ? 55.46423 21.56476 12.78959 1.000 27.15437 494 SER A CA 1
ATOM 3047 C C . SER A 1 197 ? 54.96822 22.96559 13.14118 1.000 26.74075 494 SER A C 1
ATOM 3048 O O . SER A 1 197 ? 53.82621 23.17573 13.56273 1.000 21.07906 494 SER A O 1
ATOM 3056 N N . ASP A 1 198 ? 55.84789 23.94116 12.90104 1.000 23.13352 495 ASP A N 1
ATOM 3057 C CA . ASP A 1 198 ? 55.56269 25.32616 13.26039 1.000 21.12167 495 ASP A CA 1
ATOM 3058 C C . ASP A 1 198 ? 54.30697 25.85522 12.57974 1.000 26.96562 495 ASP A C 1
ATOM 3059 O O . ASP A 1 198 ? 53.63604 26.74075 13.12031 1.000 25.99497 495 ASP A O 1
ATOM 3068 N N . GLN A 1 199 ? 53.99302 25.35478 11.38820 1.000 18.29852 496 GLN A N 1
ATOM 3069 C CA . GLN A 1 199 ? 52.87013 25.83383 10.59150 1.000 21.64473 496 GLN A CA 1
ATOM 3070 C C . GLN A 1 199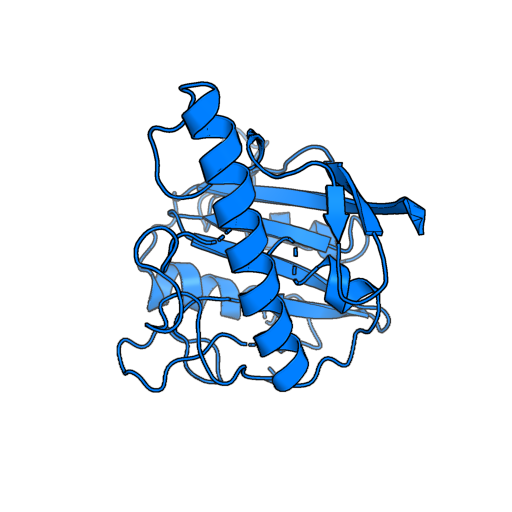 ? 51.58689 25.04817 10.83458 1.000 19.15864 496 GLN A C 1
ATOM 3071 O O . GLN A 1 199 ? 50.57720 25.32367 10.18155 1.000 20.87149 496 GLN A O 1
ATOM 3085 N N . GLU A 1 200 ? 51.59073 24.09193 11.75674 1.000 20.30071 497 GLU A N 1
ATOM 3086 C CA . GLU A 1 200 ? 50.37667 23.34489 12.05731 1.000 18.34136 497 GLU A CA 1
ATOM 3087 C C . GLU A 1 200 ? 49.33403 24.28110 12.65481 1.000 22.88961 497 GLU A C 1
ATOM 3088 O O . GLU A 1 200 ? 49.63301 25.07063 13.55459 1.000 19.74696 497 GLU A O 1
ATOM 3100 N N . GLN A 1 201 ? 48.10841 24.19927 12.15241 1.000 21.19315 498 GLN A N 1
ATOM 3101 C CA . GLN A 1 201 ? 47.03599 25.06484 12.62643 1.000 18.63213 498 GLN A CA 1
ATOM 3102 C C . GLN A 1 201 ? 46.37997 24.45761 13.86022 1.000 20.40497 498 GLN A C 1
ATOM 3103 O O . GLN A 1 201 ? 46.25664 23.23520 13.97268 1.000 25.24148 498 GLN A O 1
ATOM 3117 N N . PHE A 1 202 ? 45.97826 25.31417 14.79515 1.000 19.03972 499 PHE A N 1
ATOM 3118 C CA . PHE A 1 202 ? 45.19209 24.88666 15.94162 1.000 22.04693 499 PHE A CA 1
ATOM 3119 C C . PHE A 1 202 ? 43.84474 25.60072 15.89053 1.000 18.70408 499 PHE A C 1
ATOM 3120 O O . PHE A 1 202 ? 43.70091 26.67277 15.29167 1.000 17.62940 499 PHE A O 1
ATOM 3137 N N . ASP A 1 203 ? 42.85506 24.98042 16.52726 1.000 19.50032 500 ASP A N 1
ATOM 3138 C CA . ASP A 1 203 ? 41.47069 25.43486 16.50741 1.000 16.57857 500 ASP A CA 1
ATOM 3139 C C . ASP A 1 203 ? 41.01797 25.51678 17.95923 1.000 17.40000 500 ASP A C 1
ATOM 3140 O O . ASP A 1 203 ? 41.06886 24.51189 18.67432 1.000 19.68752 500 ASP A O 1
ATOM 3149 N N . LEU A 1 204 ? 40.58463 26.69545 18.40168 1.000 16.95544 501 LEU A N 1
ATOM 3150 C CA . LEU A 1 204 ? 40.23262 26.92520 19.80061 1.000 19.99712 501 LEU A CA 1
ATOM 3151 C C . LEU A 1 204 ? 38.74611 27.23986 19.88626 1.000 26.36926 501 LEU A C 1
ATOM 3152 O O . LEU A 1 204 ? 38.26947 28.18468 19.24580 1.000 23.83068 501 LEU A O 1
ATOM 3168 N N . LEU A 1 205 ? 38.01530 26.45698 20.67434 1.000 21.10520 502 LEU A N 1
ATOM 3169 C CA . LEU A 1 205 ? 36.57187 26.64641 20.82676 1.000 17.29523 502 LEU A CA 1
ATOM 3170 C C . LEU A 1 205 ? 36.26116 27.03353 22.26286 1.000 15.52662 502 LEU A C 1
ATOM 3171 O O . LEU A 1 205 ? 36.27629 26.17056 23.16021 1.000 18.59177 502 LEU A O 1
ATOM 3187 N N . PRO A 1 206 ? 35.98580 28.30697 22.53945 1.000 20.13879 503 PRO A N 1
ATOM 3188 C CA . PRO A 1 206 ? 35.49917 28.66796 23.87565 1.000 20.40533 503 PRO A CA 1
ATOM 3189 C C . PRO A 1 206 ? 34.08379 28.14952 24.06031 1.000 17.32393 503 PRO A C 1
ATOM 3190 O O . PRO A 1 206 ? 33.26949 28.17855 23.13402 1.000 22.15945 503 PRO A O 1
ATOM 3201 N N . VAL A 1 207 ? 33.80113 27.63932 25.25364 1.000 16.15186 504 VAL A N 1
ATOM 3202 C CA . VAL A 1 207 ? 32.48483 27.10113 25.55587 1.000 18.37755 504 VAL A CA 1
ATOM 3203 C C . VAL A 1 207 ? 32.01644 27.66247 26.88857 1.000 23.04474 504 VAL A C 1
ATOM 3204 O O . VAL A 1 207 ? 32.81304 27.92999 27.79251 1.000 21.28540 504 VAL A O 1
ATOM 3217 N N . SER A 1 208 ? 30.71050 27.85262 26.99799 1.000 18.71729 505 SER A N 1
ATOM 3218 C CA . SER A 1 208 ? 30.04701 28.14565 28.25594 1.000 17.07760 505 SER A CA 1
ATOM 3219 C C . SER A 1 208 ? 28.91171 27.14392 28.41171 1.000 22.31122 505 SER A C 1
ATOM 3220 O O . SER A 1 208 ? 28.54815 26.43132 27.46943 1.000 17.47996 505 SER A O 1
ATOM 3228 N N . PHE A 1 209 ? 28.37944 27.06036 29.62918 1.000 18.34235 506 PHE A N 1
ATOM 3229 C CA . PHE A 1 209 ? 27.35901 26.08183 29.96874 1.000 19.80174 506 PHE A CA 1
ATOM 3230 C C . PHE A 1 209 ? 26.14623 26.77776 30.56760 1.000 21.54839 506 PHE A C 1
ATOM 3231 O O . PHE A 1 209 ? 26.27778 27.70534 31.37185 1.000 22.24618 506 PHE A O 1
ATOM 3248 N N . ILE A 1 210 ? 24.96699 26.31890 30.16291 1.000 20.51398 507 ILE A N 1
ATOM 3249 C CA . ILE A 1 210 ? 23.69058 26.74333 30.72391 1.000 19.04975 507 ILE A CA 1
ATOM 3250 C C . ILE A 1 210 ? 23.12706 25.53491 31.45755 1.000 21.76867 507 ILE A C 1
ATOM 3251 O O . ILE A 1 210 ? 22.97589 24.46183 30.86098 1.000 21.78039 507 ILE A O 1
ATOM 3267 N N . GLU A 1 211 ? 22.84138 25.68282 32.74844 1.000 19.83746 508 GLU A N 1
ATOM 3268 C CA . GLU A 1 211 ? 22.34183 24.54558 33.50926 1.000 19.31830 508 GLU A CA 1
ATOM 3269 C C . GLU A 1 211 ? 20.84606 24.38093 33.26472 1.000 25.07838 508 GLU A C 1
ATOM 3270 O O . GLU A 1 211 ? 20.07808 25.34508 33.35746 1.000 21.64435 508 GLU A O 1
ATOM 3282 N N . ILE A 1 212 ? 20.43873 23.15826 32.93224 1.000 22.38126 509 ILE A N 1
ATOM 3283 C CA . ILE A 1 212 ? 19.03031 22.82408 32.75772 1.000 23.40133 509 ILE A CA 1
ATOM 3284 C C . ILE A 1 212 ? 18.69668 21.74684 33.78188 1.000 32.58825 509 ILE A C 1
ATOM 3285 O O . ILE A 1 212 ? 17.95225 20.79832 33.49443 1.000 47.47678 509 ILE A O 1
ATOM 3301 N N . THR A 1 213 ? 19.22574 21.93145 35.00116 1.000 55.55011 510 THR A N 1
ATOM 3302 C CA . THR A 1 213 ? 19.08771 21.00570 36.14084 1.000 57.50852 510 THR A CA 1
ATOM 3303 C C . THR A 1 213 ? 20.15406 19.92384 36.00275 1.000 43.64402 510 THR A C 1
ATOM 3304 O O . THR A 1 213 ? 21.33586 20.20145 36.23177 1.000 23.61511 510 THR A O 1
#

Solvent-accessible surface area: 10152 Å² total

B-factor: mean 34.18, std 17.98, range [13.43, 150.87]

Radius of gyration: 16.3 Å; Cα contacts (8 Å, |Δi|>4): 412; chains: 1; bounding box: 39×41×36 Å

Sequence (208 aa):
PLSVAASHCQSDVRYDSNSRNRQTCNALFLAVHNESNQLQSADLDCVLQKGDAVYSSVKRSLQNKGQFVHDFLNFDELPSTIETNSRCYNIVKHPQRRFGFLKDTPALGEYQNLENTLQCLKSGLTDALLLCGGSCIAVFRDRTGRFGYFDSHSRTPDGKYTGEKSGTAVLTFLHLKAVEKLLQLFQGCLQLSDQEQFDLLPVSFIEIT